Protein AF-A0A382ST38-F1 (afdb_monomer)

Sequence (308 aa):
RTGDVLHLNTKATDRFGKMIEDAPIQYSYTGKADYGEYGLPAVGQAGLHASGLVTADGRFVAETVGLYTITASSGGVSDHKIIKVVPRNVQQEIKLVGHGLVKDVFTSDLWVWAGIGKHEGKDFAATGTWGANGEAYFWDVSDPENMKIIDTVTVDARTVNDVKVSEDGKTAVITREGASNRKNGFLILDVSDPYNVEILYEFNDDMTGGVHNVFIADNHVYAVNNGRKYDIINVEDPRNPFRVGIYELDSPGHSIHDVWVVDGIAYSSNWKDGLHMVDVGGLKFDEKNRTDVKFNPLLMKAGQGSPA

Solvent-accessible surface area (backbone atoms only — not comparable to full-atom values): 17112 Å² total; per-residue (Å²): 71,34,72,43,78,44,79,52,88,82,80,50,57,50,101,85,68,48,74,43,92,83,61,66,60,45,54,48,73,50,48,48,50,54,67,69,99,74,64,70,60,69,91,85,60,91,80,78,69,41,44,64,51,64,39,78,84,31,41,34,33,31,69,43,31,22,43,32,42,38,35,43,34,40,97,92,46,70,51,73,47,78,43,80,33,43,74,64,78,86,75,75,90,82,76,86,64,58,68,70,87,73,90,87,58,49,67,46,32,73,33,75,49,63,38,51,81,98,38,57,93,35,33,32,34,36,31,15,15,41,83,48,73,10,35,32,42,24,28,43,44,64,46,48,69,65,33,39,80,54,34,74,52,73,48,78,19,24,18,12,42,23,40,41,64,34,95,85,39,37,44,30,39,40,25,16,27,71,15,90,84,45,60,19,11,35,35,33,29,40,35,64,43,59,71,64,66,40,84,53,34,77,51,40,85,95,16,55,76,7,21,57,28,62,31,69,51,94,52,26,39,40,34,24,35,60,37,42,30,33,41,34,26,41,38,80,49,52,73,68,57,48,77,78,49,64,50,67,71,88,58,88,87,56,34,35,60,46,56,46,72,55,93,38,32,35,40,31,41,22,70,91,78,34,79,46,78,41,66,75,26,80,67,80,87,48,84,86,52,45,65,63,37,71,73,32,81,60,55,66,50,26,78,75,73,74,89,114

Mean predicted aligned error: 11.7 Å

Secondary structure (DSSP, 8-state):
-TTPEEE-----B-TTS-B-TT---EEEEEEEE---TT---STT-TT-PPPEEE-TTSEEEESSSEEEEEEEEETTEEEEEEEEE------------------SSEEEEEEEEE--GGGTT-EEEEEEEESSS-EEEEEE-SSGGG-EEEEEEE-S-SB---EEE-TTSSEEEEE-BS-TTS--SEEEEE-SSTTS-EEEEEE-TT-TT-EEEEEEETTEEEEEETTTEEEEEE-SSTTS-EEEEEEE--STT-----EEEETTEEEEE-GGG-EEEEE-------GGGHHHHHH-TTTTTTTS----

pLDDT: mean 87.38, std 15.53, range [32.94, 98.75]

InterPro domains:
  IPR011048 Cytochrome cd1-nitrite reductase-like, haem d1 domain superfamily [SSF51004] (104-283)

Nearest PDB structures (foldseek):
  6ven-assembly1_M  TM=5.939E-01  e=6.011E-05  Saccharomyces cerevisiae
  3f3p-assembly2_E  TM=6.415E-01  e=2.654E-04  Saccharomyces cerevisiae
  8glv-assembly1_Cp  TM=5.598E-01  e=1.736E-04  Chlamydomonas reinhardtii
  4zn4-assembly2_B  TM=5.055E-01  e=3.281E-04  Thermochaetoides thermophila DSM 1495
  4rus-assembly3_E  TM=4.705E-01  e=9.993E-04  Cyprinus carpio

Structure (mmCIF, N/CA/C/O backbone):
data_AF-A0A382ST38-F1
#
_entry.id   AF-A0A382ST38-F1
#
loop_
_atom_site.group_PDB
_atom_site.id
_atom_site.type_symbol
_atom_site.label_atom_id
_atom_site.label_alt_id
_atom_site.label_comp_id
_atom_site.label_asym_id
_atom_site.label_entity_id
_atom_site.label_seq_id
_atom_site.pdbx_PDB_ins_code
_atom_site.Cartn_x
_atom_site.Cartn_y
_atom_site.Cartn_z
_atom_site.occupancy
_atom_site.B_iso_or_equiv
_atom_site.auth_seq_id
_atom_site.auth_comp_id
_atom_site.auth_asym_id
_atom_site.auth_atom_id
_atom_site.pdbx_PDB_model_num
ATOM 1 N N . ARG A 1 1 ? 1.161 -2.995 -30.658 1.00 89.44 1 ARG A N 1
ATOM 2 C CA . ARG A 1 1 ? 0.440 -1.842 -30.060 1.00 89.44 1 ARG A CA 1
ATOM 3 C C . ARG A 1 1 ? 1.342 -1.212 -29.010 1.00 89.44 1 ARG A C 1
ATOM 5 O O . ARG A 1 1 ? 2.367 -1.818 -28.707 1.00 89.44 1 ARG A O 1
ATOM 12 N N . THR A 1 2 ? 1.007 -0.037 -28.477 1.00 88.69 2 THR A N 1
ATOM 13 C CA . THR A 1 2 ? 1.724 0.501 -27.307 1.00 88.69 2 THR A CA 1
ATOM 14 C C . THR A 1 2 ? 1.757 -0.542 -26.183 1.00 88.69 2 THR A C 1
ATOM 16 O O . THR A 1 2 ? 0.789 -1.281 -25.985 1.00 88.69 2 THR A O 1
ATOM 19 N N . GLY A 1 3 ? 2.908 -0.680 -25.525 1.00 88.56 3 GLY A N 1
ATOM 20 C CA . GLY A 1 3 ? 3.161 -1.673 -24.478 1.00 88.56 3 GLY A CA 1
ATOM 21 C C . GLY A 1 3 ? 3.321 -3.132 -24.936 1.00 88.56 3 GLY A C 1
ATOM 22 O O . GLY A 1 3 ? 3.544 -3.991 -24.084 1.00 88.56 3 GLY A O 1
ATOM 23 N N . ASP A 1 4 ? 3.169 -3.468 -26.225 1.00 92.88 4 ASP A N 1
ATOM 24 C CA . ASP A 1 4 ? 3.462 -4.825 -26.719 1.00 92.88 4 ASP A CA 1
ATOM 25 C C . ASP A 1 4 ? 4.979 -4.984 -26.910 1.00 92.88 4 ASP A C 1
ATOM 27 O O . ASP A 1 4 ? 5.612 -4.135 -27.540 1.00 92.88 4 ASP A O 1
ATOM 31 N N . VAL A 1 5 ? 5.551 -6.085 -26.412 1.00 94.69 5 VAL A N 1
ATOM 32 C CA . VAL A 1 5 ? 6.982 -6.388 -26.573 1.00 94.69 5 VAL A CA 1
ATOM 33 C C . VAL A 1 5 ? 7.210 -7.170 -27.866 1.00 94.69 5 VAL A C 1
ATOM 35 O O . VAL A 1 5 ? 6.731 -8.293 -28.032 1.00 94.69 5 VAL A O 1
ATOM 38 N N . LEU A 1 6 ? 7.969 -6.582 -28.785 1.00 94.75 6 LEU A N 1
ATOM 39 C CA . LEU A 1 6 ? 8.405 -7.200 -30.033 1.00 94.75 6 LEU A CA 1
ATOM 40 C C . LEU A 1 6 ? 9.811 -7.779 -29.866 1.00 94.75 6 LEU A C 1
ATOM 42 O O . LEU A 1 6 ? 10.671 -7.144 -29.268 1.00 94.75 6 LEU A O 1
ATOM 46 N N . HIS A 1 7 ? 10.055 -8.962 -30.426 1.00 94.94 7 HIS A N 1
ATOM 47 C CA . HIS A 1 7 ? 11.365 -9.617 -30.397 1.00 94.94 7 HIS A CA 1
ATOM 48 C C . HIS 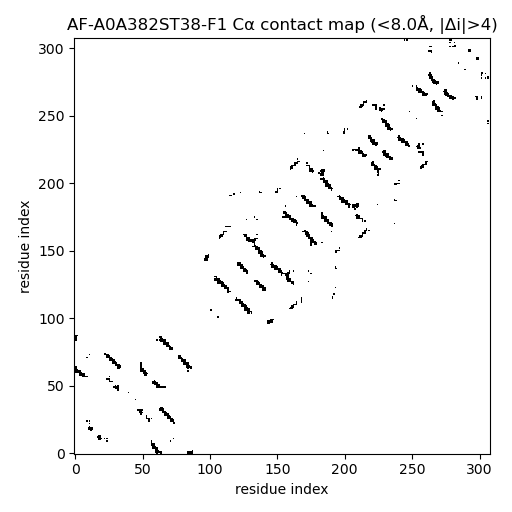A 1 7 ? 12.014 -9.520 -31.780 1.00 94.94 7 HIS A C 1
ATOM 50 O O . HIS A 1 7 ? 11.455 -9.995 -32.774 1.00 94.94 7 HIS A O 1
ATOM 56 N N . LEU A 1 8 ? 13.173 -8.870 -31.855 1.00 90.62 8 LEU A N 1
ATOM 57 C CA . LEU A 1 8 ? 13.928 -8.674 -33.086 1.00 90.62 8 LEU A CA 1
ATOM 58 C C . LEU A 1 8 ? 14.947 -9.802 -33.246 1.00 90.62 8 LEU A C 1
ATOM 60 O O . LEU A 1 8 ? 15.939 -9.876 -32.530 1.00 90.62 8 LEU A O 1
ATOM 64 N N . ASN A 1 9 ? 14.705 -10.673 -34.222 1.00 89.06 9 ASN A N 1
ATOM 65 C CA . ASN A 1 9 ? 15.607 -11.773 -34.555 1.00 89.06 9 ASN A CA 1
ATOM 66 C C . ASN A 1 9 ? 16.629 -11.316 -35.603 1.00 89.06 9 ASN A C 1
ATOM 68 O O . ASN A 1 9 ? 16.417 -11.510 -36.802 1.00 89.06 9 ASN A O 1
ATOM 72 N N . THR A 1 10 ? 17.724 -10.704 -35.159 1.00 90.31 10 THR A N 1
ATOM 73 C CA . THR A 1 10 ? 18.805 -10.257 -36.053 1.00 90.31 10 THR A CA 1
ATOM 74 C C . THR A 1 10 ? 19.829 -11.369 -36.258 1.00 90.31 10 THR A C 1
ATOM 76 O O . THR A 1 10 ? 20.206 -12.056 -35.313 1.00 90.31 10 THR A O 1
ATOM 79 N N . LYS A 1 11 ? 20.296 -11.544 -37.497 1.00 90.75 11 LYS A N 1
ATOM 80 C CA . LYS A 1 11 ? 21.361 -12.491 -37.853 1.00 90.75 11 LYS A CA 1
ATOM 81 C C . LYS A 1 11 ? 22.488 -11.732 -38.537 1.00 90.75 11 LYS A C 1
ATOM 83 O O . LYS A 1 11 ? 22.251 -11.099 -39.560 1.00 90.75 11 LYS A O 1
ATOM 88 N N . ALA A 1 12 ? 23.697 -11.819 -37.996 1.00 91.38 12 ALA A N 1
ATOM 89 C CA . ALA A 1 12 ? 24.887 -11.343 -38.686 1.00 91.38 12 ALA A CA 1
ATOM 90 C C . ALA A 1 12 ? 25.391 -12.429 -39.639 1.00 91.38 12 ALA A C 1
ATOM 92 O O . ALA A 1 12 ? 25.481 -13.601 -39.265 1.00 91.38 12 ALA A O 1
ATOM 93 N N . THR A 1 13 ? 25.721 -12.048 -40.870 1.00 92.19 13 THR A N 1
ATOM 94 C CA . THR A 1 13 ? 26.288 -12.958 -41.867 1.00 92.19 13 THR A CA 1
ATOM 95 C C . THR A 1 13 ? 27.516 -12.349 -42.521 1.00 92.19 13 THR A C 1
ATOM 97 O O . THR A 1 13 ? 27.602 -11.133 -42.680 1.00 92.19 13 THR A O 1
ATOM 100 N N . ASP A 1 14 ? 28.448 -13.194 -42.950 1.00 88.62 14 ASP A N 1
ATOM 101 C CA . ASP A 1 14 ? 29.527 -12.774 -43.834 1.00 88.62 14 ASP A CA 1
ATOM 102 C C . ASP A 1 14 ? 29.006 -12.458 -45.251 1.00 88.62 14 ASP A C 1
ATOM 104 O O . ASP A 1 14 ? 27.828 -12.631 -45.580 1.00 88.62 14 ASP A O 1
ATOM 108 N N . ARG A 1 15 ? 29.909 -12.014 -46.130 1.00 87.19 15 ARG A N 1
ATOM 109 C CA . ARG A 1 15 ? 29.593 -11.686 -47.532 1.00 87.19 15 ARG A CA 1
ATOM 110 C C . ARG A 1 15 ? 29.070 -12.865 -48.369 1.00 87.19 15 ARG A C 1
ATOM 112 O O . ARG A 1 15 ? 28.614 -12.644 -49.485 1.00 87.19 15 ARG A O 1
ATOM 119 N N . PHE A 1 16 ? 29.183 -14.097 -47.873 1.00 91.31 16 PHE A N 1
ATOM 120 C CA . PHE A 1 16 ? 28.710 -15.320 -48.523 1.00 91.31 16 PHE A CA 1
ATOM 121 C C . PHE A 1 16 ? 27.413 -15.851 -47.890 1.00 91.31 16 PHE A C 1
ATOM 123 O O . PHE A 1 16 ? 26.931 -16.911 -48.285 1.00 91.31 16 PHE A O 1
ATOM 130 N N . GLY A 1 17 ? 26.835 -15.124 -46.926 1.00 85.94 17 GLY A N 1
ATOM 131 C CA . GLY A 1 17 ? 25.604 -15.503 -46.235 1.00 85.94 17 GLY A CA 1
ATOM 132 C C . GLY A 1 17 ? 25.806 -16.514 -45.103 1.00 85.94 17 GLY A C 1
ATOM 133 O O . GLY A 1 17 ? 24.819 -17.018 -44.564 1.00 85.94 17 GLY A O 1
ATOM 134 N N . LYS A 1 18 ? 27.051 -16.823 -44.713 1.00 91.88 18 LYS A N 1
ATOM 135 C CA . LYS A 1 18 ? 27.325 -17.691 -43.562 1.00 91.88 18 LYS A CA 1
ATOM 136 C C . LYS A 1 18 ? 27.140 -16.901 -42.270 1.00 91.88 18 LYS A C 1
ATOM 138 O O . LYS A 1 18 ? 27.648 -15.792 -42.148 1.00 91.88 18 LYS A O 1
ATOM 143 N N . MET A 1 19 ? 26.429 -17.479 -41.305 1.00 91.75 19 MET A N 1
ATOM 144 C CA . MET A 1 19 ? 26.175 -16.849 -40.009 1.00 91.75 19 MET A CA 1
ATOM 145 C C . MET A 1 19 ? 27.472 -16.624 -39.221 1.00 91.75 19 MET A C 1
ATOM 147 O O . MET A 1 19 ? 28.342 -17.495 -39.189 1.00 91.75 19 MET A O 1
ATOM 151 N N . ILE A 1 20 ? 27.563 -15.462 -38.579 1.00 91.00 20 ILE A N 1
ATOM 152 C CA . ILE A 1 20 ? 28.602 -15.106 -37.613 1.00 91.00 20 ILE A CA 1
ATOM 153 C C . ILE A 1 20 ? 27.922 -15.089 -36.243 1.00 91.00 20 ILE A C 1
ATOM 155 O O . ILE A 1 20 ? 27.169 -14.166 -35.936 1.00 91.00 20 ILE A O 1
ATOM 159 N N . GLU A 1 21 ? 28.115 -16.150 -35.462 1.00 86.69 21 GLU A N 1
ATOM 160 C CA . GLU A 1 21 ? 27.375 -16.375 -34.209 1.00 86.69 21 GLU A CA 1
ATOM 161 C C . GLU A 1 21 ? 27.780 -15.411 -33.084 1.00 86.69 21 GLU A C 1
ATOM 163 O O . GLU A 1 21 ? 26.968 -15.094 -32.221 1.00 86.69 21 GLU A O 1
ATOM 168 N N . ASP A 1 22 ? 29.013 -14.913 -33.114 1.00 88.19 22 ASP A N 1
ATOM 169 C CA . ASP A 1 22 ? 29.631 -14.064 -32.093 1.00 88.19 22 ASP A CA 1
ATOM 170 C C . ASP A 1 22 ? 29.695 -12.579 -32.489 1.00 88.19 22 ASP A C 1
ATOM 172 O O . ASP A 1 22 ? 30.370 -11.777 -31.840 1.00 88.19 22 ASP A O 1
ATOM 176 N N . ALA A 1 23 ? 28.984 -12.183 -33.549 1.00 88.69 23 ALA A N 1
ATOM 177 C CA . ALA A 1 23 ? 28.951 -10.793 -33.977 1.00 88.69 23 ALA A CA 1
ATOM 178 C C . ALA A 1 23 ? 28.291 -9.906 -32.900 1.00 88.69 23 ALA A C 1
ATOM 180 O O . ALA A 1 23 ? 27.148 -10.163 -32.509 1.00 88.69 23 ALA A O 1
ATOM 181 N N . PRO A 1 24 ? 28.944 -8.820 -32.443 1.00 91.50 24 PRO A N 1
ATOM 182 C CA . PRO A 1 24 ? 28.348 -7.918 -31.466 1.00 91.50 24 PRO A CA 1
ATOM 183 C C . PRO A 1 24 ? 27.250 -7.095 -32.143 1.00 91.50 24 PRO A C 1
ATOM 185 O O . PRO A 1 24 ? 27.545 -6.233 -32.974 1.00 91.50 24 PRO A O 1
ATOM 188 N N . ILE A 1 25 ? 25.987 -7.362 -31.811 1.00 93.50 25 ILE A N 1
ATOM 189 C CA . ILE A 1 25 ? 24.837 -6.622 -32.341 1.00 93.50 25 ILE A CA 1
ATOM 190 C C . ILE A 1 25 ? 24.425 -5.560 -31.328 1.00 93.50 25 ILE A C 1
ATOM 192 O O . ILE A 1 25 ? 24.096 -5.864 -30.184 1.00 93.50 25 ILE A O 1
ATOM 196 N N . GLN A 1 26 ? 24.428 -4.306 -31.763 1.00 95.12 26 GLN A N 1
ATOM 197 C CA . GLN A 1 26 ? 23.901 -3.182 -31.000 1.00 95.12 26 GLN A CA 1
ATOM 198 C C . GLN A 1 26 ? 22.554 -2.772 -31.578 1.00 95.12 26 GLN A C 1
ATOM 200 O O . GLN A 1 26 ? 22.435 -2.556 -32.784 1.00 95.12 26 GLN A O 1
ATOM 205 N N . TYR A 1 27 ? 21.555 -2.644 -30.710 1.00 96.12 27 TYR A N 1
ATOM 206 C CA . TYR A 1 27 ? 20.242 -2.140 -31.077 1.00 96.12 27 TYR A CA 1
ATOM 207 C C . TYR A 1 27 ? 20.087 -0.685 -30.653 1.00 96.12 27 TYR A C 1
ATOM 209 O O . TYR A 1 27 ? 20.484 -0.288 -29.561 1.00 96.12 27 TYR A O 1
ATOM 217 N N . SER A 1 28 ? 19.468 0.104 -31.518 1.00 94.88 28 SER A N 1
ATOM 218 C CA . SER A 1 28 ? 19.060 1.478 -31.241 1.00 94.88 28 SER A CA 1
ATOM 219 C C . SER A 1 28 ? 17.729 1.754 -31.923 1.00 94.88 28 SER A C 1
ATOM 221 O O . SER A 1 28 ? 17.309 1.002 -32.805 1.00 94.88 28 SER A O 1
ATOM 223 N N . TYR A 1 29 ? 17.048 2.825 -31.529 1.00 94.38 29 TYR A N 1
ATOM 224 C CA . TYR A 1 29 ? 15.859 3.266 -32.240 1.00 94.38 29 TYR A CA 1
ATOM 225 C C . TYR A 1 29 ? 15.850 4.774 -32.441 1.00 94.38 29 TYR A C 1
ATOM 227 O O . TYR A 1 29 ? 16.428 5.540 -31.674 1.00 94.38 29 TYR A O 1
ATOM 235 N N . THR A 1 30 ? 15.133 5.185 -33.476 1.00 92.38 30 THR A N 1
ATOM 236 C CA . THR A 1 30 ? 14.643 6.551 -33.650 1.00 92.38 30 THR A CA 1
ATOM 237 C C . THR A 1 30 ? 13.147 6.472 -33.901 1.00 92.38 30 THR A C 1
ATOM 239 O O . THR A 1 30 ? 12.655 5.460 -34.402 1.00 92.38 30 THR A O 1
ATOM 242 N N . GLY A 1 31 ? 12.387 7.504 -33.553 1.00 87.62 31 GLY A N 1
ATOM 243 C CA . GLY A 1 31 ? 10.959 7.474 -33.830 1.00 87.62 31 GLY A CA 1
ATOM 244 C C . GLY A 1 31 ? 10.329 8.847 -33.951 1.00 87.62 31 GLY A C 1
ATOM 245 O O . GLY A 1 31 ? 10.845 9.849 -33.453 1.00 87.62 31 GLY A O 1
ATOM 246 N N . LYS A 1 32 ? 9.176 8.863 -34.617 1.00 86.31 32 LYS A N 1
ATOM 247 C CA . LYS A 1 32 ? 8.284 10.009 -34.746 1.00 86.31 32 LYS A CA 1
ATOM 248 C C . LYS A 1 32 ? 6.938 9.636 -34.143 1.00 86.31 32 LYS A C 1
ATOM 250 O O . LYS A 1 32 ? 6.257 8.750 -34.662 1.00 86.31 32 LYS A O 1
ATOM 255 N N . ALA A 1 33 ? 6.579 10.308 -33.057 1.00 81.44 33 ALA A N 1
ATOM 256 C CA . ALA A 1 33 ? 5.290 10.109 -32.424 1.00 81.44 33 ALA A CA 1
ATOM 257 C C . ALA A 1 33 ? 4.164 10.636 -33.326 1.00 81.44 33 ALA A C 1
ATOM 259 O O . ALA A 1 33 ? 4.339 11.624 -34.046 1.00 81.44 33 ALA A O 1
ATOM 260 N N . ASP A 1 34 ? 3.027 9.952 -33.295 1.00 75.38 34 ASP A N 1
ATOM 261 C CA . ASP A 1 34 ? 1.813 10.306 -34.022 1.00 75.38 34 ASP A CA 1
ATOM 262 C C . ASP A 1 34 ? 0.685 10.517 -33.007 1.00 75.38 34 ASP A C 1
ATOM 264 O O . ASP A 1 34 ? 0.173 9.561 -32.423 1.00 75.38 34 ASP A O 1
ATOM 268 N N . TYR A 1 35 ? 0.353 11.786 -32.762 1.00 65.00 35 TYR A N 1
ATOM 269 C CA . TYR A 1 35 ? -0.637 12.209 -31.769 1.00 65.00 35 TYR A CA 1
ATOM 270 C C . TYR A 1 35 ? -2.018 12.516 -32.381 1.00 65.00 35 TYR A C 1
ATOM 272 O O . TYR A 1 35 ? -2.912 12.959 -31.662 1.00 65.00 35 TYR A O 1
ATOM 280 N N . GLY A 1 36 ? -2.220 12.283 -33.685 1.00 59.06 36 GLY A N 1
ATOM 281 C CA . GLY A 1 36 ? -3.463 12.637 -34.383 1.00 59.06 36 GLY A CA 1
ATOM 282 C C . GLY A 1 36 ? -3.656 14.144 -34.638 1.00 59.06 36 GLY A C 1
ATOM 283 O O . GLY A 1 36 ? -2.800 14.967 -34.318 1.00 59.06 36 GLY A O 1
ATOM 284 N N . GLU A 1 37 ? -4.789 14.502 -35.260 1.00 48.50 37 GLU A N 1
ATOM 285 C CA . GLU A 1 37 ? -5.108 15.854 -35.778 1.00 48.50 37 GLU A CA 1
ATOM 286 C C . GLU A 1 37 ? -5.349 16.911 -34.679 1.00 48.50 37 GLU A C 1
ATOM 288 O O . GLU A 1 37 ? -5.125 18.099 -34.898 1.00 48.50 37 GLU A O 1
ATOM 293 N N . TYR A 1 38 ? -5.712 16.477 -33.468 1.00 49.84 38 TYR A N 1
ATOM 294 C CA . TYR A 1 38 ? -5.898 17.324 -32.288 1.00 49.84 38 TYR A CA 1
ATOM 295 C C . TYR A 1 38 ? -5.035 16.797 -31.145 1.00 49.84 38 TYR A C 1
ATOM 297 O O . TYR A 1 38 ? -5.539 16.209 -30.190 1.00 49.84 38 TYR A O 1
ATOM 305 N N . GLY A 1 39 ? -3.716 16.958 -31.261 1.00 49.25 39 GLY A N 1
ATOM 306 C CA . GLY A 1 39 ? -2.784 16.652 -30.180 1.00 49.25 39 GLY A CA 1
ATOM 307 C C . GLY A 1 39 ? -3.070 17.524 -28.958 1.00 49.25 39 GLY A C 1
ATOM 308 O O . GLY A 1 39 ? -2.484 18.591 -28.809 1.00 49.25 39 GLY A O 1
ATOM 309 N N . LEU A 1 40 ? -3.980 17.084 -28.089 1.00 42.84 40 LEU A N 1
ATOM 310 C CA . LEU A 1 40 ? -4.067 17.568 -26.721 1.00 42.84 40 LEU A CA 1
ATOM 311 C C . LEU A 1 40 ? -2.968 16.838 -25.945 1.00 42.84 40 LEU A C 1
ATOM 313 O O . LEU A 1 40 ? -3.110 15.636 -25.701 1.00 42.84 40 LEU A O 1
ATOM 317 N N . PRO A 1 41 ? -1.856 17.503 -25.578 1.00 40.41 41 PRO A N 1
ATOM 318 C CA . PRO A 1 41 ? -0.963 16.925 -24.597 1.00 40.41 41 PRO A CA 1
ATOM 319 C C . PRO A 1 41 ? -1.802 16.738 -23.335 1.00 40.41 41 PRO A C 1
ATOM 321 O O . PRO A 1 41 ? -2.392 17.698 -22.830 1.00 40.41 41 PRO A O 1
ATOM 324 N N . ALA A 1 42 ? -1.886 15.504 -22.838 1.00 42.50 42 ALA A N 1
ATOM 325 C CA . ALA A 1 42 ? -2.252 15.299 -21.447 1.00 42.50 42 ALA A CA 1
ATOM 326 C C . ALA A 1 42 ? -1.417 16.293 -20.621 1.00 42.50 42 ALA A C 1
ATOM 328 O O . ALA A 1 42 ? -0.209 16.430 -20.831 1.00 42.50 42 ALA A O 1
ATOM 329 N N . VAL A 1 43 ? -2.122 17.088 -19.822 1.00 36.34 43 VAL A N 1
ATOM 330 C CA . VAL A 1 43 ? -1.657 18.273 -19.098 1.00 36.34 43 VAL A CA 1
ATOM 331 C C . VAL A 1 43 ? -0.186 18.143 -18.665 1.00 36.34 43 VAL A C 1
ATOM 333 O O . VAL A 1 43 ? 0.131 17.351 -17.786 1.00 36.34 43 VAL A O 1
ATOM 336 N N . GLY A 1 44 ? 0.711 18.924 -19.289 1.00 39.69 44 GLY A N 1
ATOM 337 C CA . GLY A 1 44 ? 2.079 19.151 -18.793 1.00 39.69 44 GLY A CA 1
ATOM 338 C C . GLY A 1 44 ? 3.266 18.814 -19.708 1.00 39.69 44 GLY A C 1
ATOM 339 O O . GLY A 1 44 ? 4.389 19.145 -19.339 1.00 39.69 44 GLY A O 1
ATOM 340 N N . GLN A 1 45 ? 3.090 18.215 -20.890 1.00 43.88 45 GLN A N 1
ATOM 341 C CA . GLN A 1 45 ? 4.235 17.769 -21.709 1.00 43.88 45 GLN A CA 1
ATOM 342 C C . GLN A 1 45 ? 4.342 18.483 -23.066 1.00 43.88 45 GLN A C 1
ATOM 344 O O . GLN A 1 45 ? 3.898 17.993 -24.104 1.00 43.88 45 GLN A O 1
ATOM 349 N N . ALA A 1 46 ? 4.985 19.651 -23.073 1.00 33.03 46 ALA A N 1
ATOM 350 C CA . ALA A 1 46 ? 5.467 20.280 -24.298 1.00 33.03 46 ALA A CA 1
ATOM 351 C C . ALA A 1 46 ? 6.734 19.546 -24.793 1.00 33.03 46 ALA A C 1
ATOM 353 O O . ALA A 1 46 ? 7.782 19.648 -24.162 1.00 33.03 46 ALA A O 1
ATOM 354 N N . GLY A 1 47 ? 6.643 18.818 -25.918 1.00 45.31 47 GLY A N 1
ATOM 355 C CA . GLY A 1 47 ? 7.818 18.324 -26.665 1.00 45.31 47 GLY A CA 1
ATOM 356 C C . GLY A 1 47 ? 8.095 16.811 -26.676 1.00 45.31 47 GLY A C 1
ATOM 357 O O . GLY A 1 47 ? 9.254 16.413 -26.752 1.00 45.31 47 GLY A O 1
ATOM 358 N N . LEU A 1 48 ? 7.083 15.942 -26.611 1.00 50.12 48 LEU A N 1
ATOM 359 C CA . LEU A 1 48 ? 7.305 14.489 -26.552 1.00 50.12 48 LEU A CA 1
ATOM 360 C C . LEU A 1 48 ? 7.784 13.878 -27.882 1.00 50.12 48 LEU A C 1
ATOM 362 O O . LEU A 1 48 ? 7.028 13.757 -28.852 1.00 50.12 48 LEU A O 1
ATOM 366 N N . HIS A 1 49 ? 9.034 13.419 -27.884 1.00 61.72 49 HIS A N 1
ATOM 367 C CA . HIS A 1 49 ? 9.604 12.516 -28.885 1.00 61.72 49 HIS A CA 1
ATOM 368 C C . HIS A 1 49 ? 8.941 11.125 -28.813 1.00 61.72 49 HIS A C 1
ATOM 370 O O . HIS A 1 49 ? 8.285 10.787 -27.830 1.00 61.72 49 HIS A O 1
ATOM 376 N N . ALA A 1 50 ? 9.095 10.295 -29.849 1.00 78.06 50 ALA A N 1
ATOM 377 C CA . ALA A 1 50 ? 8.655 8.901 -29.773 1.00 78.06 50 ALA A CA 1
ATOM 378 C C . ALA A 1 50 ? 9.412 8.177 -28.649 1.00 78.06 50 ALA A C 1
ATOM 380 O O . ALA A 1 50 ? 10.637 8.083 -28.714 1.00 78.06 50 ALA A O 1
ATOM 381 N N . SER A 1 51 ? 8.692 7.683 -27.638 1.00 86.88 51 SER A N 1
ATOM 382 C CA . SER A 1 51 ? 9.277 7.013 -26.473 1.00 86.88 51 SER A CA 1
ATOM 383 C C . SER A 1 51 ? 9.161 5.501 -26.623 1.00 86.88 51 SER A C 1
ATOM 385 O O . SER A 1 51 ? 8.117 4.971 -27.020 1.00 86.88 51 SER A O 1
ATOM 387 N N . GLY A 1 52 ? 10.247 4.798 -26.343 1.00 90.12 52 GLY A N 1
ATOM 388 C CA . GLY A 1 52 ? 10.323 3.3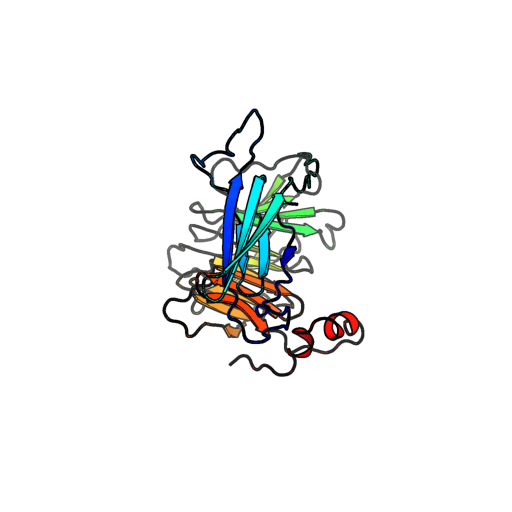48 -26.356 1.00 90.12 52 GLY A CA 1
ATOM 389 C C . GLY A 1 52 ? 11.616 2.854 -25.719 1.00 90.12 52 GLY A C 1
ATOM 390 O O . GLY A 1 52 ? 12.515 3.628 -25.390 1.00 90.12 52 GLY A O 1
ATOM 391 N N . LEU A 1 53 ? 11.721 1.543 -25.564 1.00 93.38 53 LEU A N 1
ATOM 392 C CA . LEU A 1 53 ? 12.918 0.872 -25.083 1.00 93.38 53 LEU A CA 1
ATOM 393 C C . LEU A 1 53 ? 13.267 -0.241 -26.062 1.00 93.38 53 LEU A C 1
ATOM 395 O O . LEU A 1 53 ? 12.412 -1.063 -26.389 1.00 93.38 53 LEU A O 1
ATOM 399 N N . VAL A 1 54 ? 14.523 -0.269 -26.510 1.00 95.31 54 VAL A N 1
ATOM 400 C CA . VAL A 1 54 ? 15.117 -1.443 -27.151 1.00 95.31 54 VAL A CA 1
ATOM 401 C C . VAL A 1 54 ? 16.244 -1.958 -26.270 1.00 95.31 54 VAL A C 1
ATOM 403 O O . VAL A 1 54 ? 17.126 -1.200 -25.870 1.00 95.31 54 VAL A O 1
ATOM 406 N N . THR A 1 55 ? 16.187 -3.230 -25.911 1.00 93.25 55 THR A N 1
ATOM 407 C CA . THR A 1 55 ? 17.188 -3.882 -25.068 1.00 93.25 55 THR A CA 1
ATOM 408 C C . THR A 1 55 ? 18.322 -4.465 -25.913 1.00 93.25 55 THR A C 1
ATOM 410 O O . THR A 1 55 ? 18.191 -4.657 -27.124 1.00 93.25 55 THR A O 1
ATOM 413 N N . ALA A 1 56 ? 19.447 -4.790 -25.270 1.00 90.25 56 ALA A N 1
ATOM 414 C CA . ALA A 1 56 ? 20.606 -5.385 -25.941 1.00 90.25 56 ALA A CA 1
ATOM 415 C C . ALA A 1 56 ? 20.305 -6.755 -26.586 1.00 90.25 56 ALA A C 1
ATOM 417 O O . ALA A 1 56 ? 20.926 -7.112 -27.581 1.00 90.25 56 ALA A O 1
ATOM 418 N N . ASP A 1 57 ? 19.324 -7.496 -26.062 1.00 90.06 57 ASP A N 1
ATOM 419 C CA . ASP A 1 57 ? 18.841 -8.771 -26.611 1.00 90.06 57 ASP A CA 1
ATOM 420 C C . ASP A 1 57 ? 17.752 -8.601 -27.692 1.00 90.06 57 ASP A C 1
ATOM 422 O O . ASP A 1 57 ? 17.151 -9.582 -28.125 1.00 90.06 57 ASP A O 1
ATOM 426 N N . GLY A 1 58 ? 17.492 -7.374 -28.158 1.00 91.12 58 GLY A N 1
ATOM 427 C CA . GLY A 1 58 ? 16.601 -7.110 -29.290 1.00 91.12 58 GLY A CA 1
ATOM 428 C C . GLY A 1 58 ? 15.110 -7.094 -28.948 1.00 91.12 58 GLY A C 1
ATOM 429 O O . GLY A 1 58 ? 14.279 -7.192 -29.853 1.00 91.12 58 GLY A O 1
ATOM 430 N N . ARG A 1 59 ? 14.727 -6.956 -27.673 1.00 95.88 59 ARG A N 1
ATOM 431 C CA . ARG A 1 59 ? 13.326 -6.707 -27.307 1.00 95.88 59 ARG A CA 1
ATOM 432 C C . ARG A 1 59 ? 13.026 -5.226 -27.449 1.00 95.88 59 ARG A C 1
ATOM 434 O O . ARG A 1 59 ? 13.725 -4.393 -26.886 1.00 95.88 59 ARG A O 1
ATOM 441 N N . PHE A 1 60 ? 11.976 -4.903 -28.190 1.00 96.50 60 PHE A N 1
ATOM 442 C CA . PHE A 1 60 ? 11.512 -3.540 -28.396 1.00 96.50 60 PHE A CA 1
ATOM 443 C C . PHE A 1 60 ? 10.092 -3.361 -27.861 1.00 96.50 60 PHE A C 1
ATOM 445 O O . PHE A 1 60 ? 9.199 -4.139 -28.194 1.00 96.50 60 PHE A O 1
ATOM 452 N N . VAL A 1 61 ? 9.868 -2.307 -27.082 1.00 95.56 61 VAL A N 1
ATOM 453 C CA . VAL A 1 61 ? 8.541 -1.870 -26.637 1.00 95.56 61 VAL A CA 1
ATOM 454 C C . VAL A 1 61 ? 8.402 -0.367 -26.844 1.00 95.56 61 VAL A C 1
ATOM 456 O O . VAL A 1 61 ? 9.315 0.399 -26.550 1.00 95.56 61 VAL A O 1
ATOM 459 N N . ALA A 1 62 ? 7.251 0.056 -27.358 1.00 93.50 62 ALA A N 1
ATOM 460 C CA . ALA A 1 62 ? 6.924 1.463 -27.544 1.00 93.50 62 ALA A CA 1
ATOM 461 C C . ALA A 1 62 ? 5.896 1.918 -26.510 1.00 93.50 62 ALA A C 1
ATOM 463 O O . ALA A 1 62 ? 4.878 1.250 -26.303 1.00 93.50 62 ALA A O 1
ATOM 464 N N . GLU A 1 63 ? 6.157 3.066 -25.898 1.00 88.69 63 GLU A N 1
ATOM 465 C CA . GLU A 1 63 ? 5.251 3.722 -24.958 1.00 88.69 63 GLU A CA 1
ATOM 466 C C . GLU A 1 63 ? 4.226 4.579 -25.709 1.00 88.69 63 GLU A C 1
ATOM 468 O O . GLU A 1 63 ? 3.030 4.513 -25.422 1.00 88.69 63 GLU A O 1
ATOM 473 N N . THR A 1 64 ? 4.675 5.323 -26.726 1.00 88.31 64 THR A N 1
ATOM 474 C CA . THR A 1 64 ? 3.822 6.219 -27.512 1.00 88.31 64 THR A CA 1
ATOM 475 C C . THR A 1 64 ? 3.439 5.640 -28.876 1.00 88.31 64 THR A C 1
ATOM 477 O O . THR A 1 64 ? 4.039 4.705 -29.410 1.00 88.31 64 THR A O 1
ATOM 480 N N . VAL A 1 65 ? 2.351 6.168 -29.433 1.00 88.12 65 VAL A N 1
ATOM 481 C CA . VAL A 1 65 ? 1.894 5.858 -30.792 1.00 88.12 65 VAL A CA 1
ATOM 482 C C . VAL A 1 65 ? 2.825 6.553 -31.777 1.00 88.12 65 VAL A C 1
ATOM 484 O O . VAL A 1 65 ? 3.237 7.688 -31.542 1.00 88.12 65 VAL A O 1
ATOM 487 N N . GLY A 1 66 ? 3.169 5.897 -32.883 1.00 89.81 66 GLY A N 1
ATOM 488 C CA . GLY A 1 66 ? 4.067 6.498 -33.862 1.00 89.81 66 GLY A CA 1
ATOM 489 C C . GLY A 1 66 ? 4.770 5.509 -34.775 1.00 89.81 66 GLY A C 1
ATOM 490 O O . GLY A 1 66 ? 4.492 4.309 -34.787 1.00 89.81 66 GLY A O 1
ATOM 491 N N . LEU A 1 67 ? 5.702 6.036 -35.562 1.00 92.62 67 LEU A N 1
ATOM 492 C CA . LEU A 1 67 ? 6.598 5.258 -36.410 1.00 92.62 67 LEU A CA 1
ATOM 493 C C . LEU A 1 67 ? 7.973 5.186 -35.755 1.00 92.62 67 LEU A C 1
ATOM 495 O O . LEU A 1 67 ? 8.563 6.218 -35.443 1.00 92.62 67 LEU A O 1
ATOM 499 N N . TYR A 1 68 ? 8.488 3.973 -35.594 1.00 94.44 68 TYR A N 1
ATOM 500 C CA . TYR A 1 68 ? 9.791 3.706 -34.998 1.00 94.44 68 TYR A CA 1
ATOM 501 C C . TYR A 1 68 ? 10.678 2.999 -36.010 1.00 94.44 68 TYR A C 1
ATOM 503 O O . TYR A 1 68 ? 10.282 1.976 -36.559 1.00 94.44 68 TYR A O 1
ATOM 511 N N . THR A 1 69 ? 11.878 3.513 -36.237 1.00 95.81 69 THR A N 1
ATOM 512 C CA . THR A 1 69 ? 12.931 2.825 -36.980 1.00 95.81 69 THR A CA 1
ATOM 513 C C . THR A 1 69 ? 13.870 2.197 -35.968 1.00 95.81 69 THR A C 1
ATOM 515 O O . THR A 1 69 ? 14.583 2.917 -35.266 1.00 95.81 69 THR A O 1
ATOM 518 N N . ILE A 1 70 ? 13.857 0.869 -35.880 1.00 95.81 70 ILE A N 1
ATOM 519 C CA . ILE A 1 70 ? 14.807 0.129 -35.051 1.00 95.81 70 ILE A CA 1
ATOM 520 C C . ILE A 1 70 ? 15.987 -0.269 -35.919 1.00 95.81 70 ILE A C 1
ATOM 522 O O . ILE A 1 70 ? 15.787 -0.887 -36.963 1.00 95.81 70 ILE A O 1
ATOM 526 N N . THR A 1 71 ? 17.190 0.067 -35.477 1.00 96.31 71 THR A N 1
ATOM 527 C CA . THR A 1 71 ? 18.439 -0.207 -36.183 1.00 96.31 71 THR A CA 1
ATOM 528 C C . THR A 1 71 ? 19.237 -1.236 -35.398 1.00 96.31 71 THR A C 1
ATOM 530 O O . THR A 1 71 ? 19.500 -1.041 -34.210 1.00 96.31 71 THR A O 1
ATOM 533 N N . ALA A 1 72 ? 19.642 -2.309 -36.070 1.00 95.94 72 ALA A N 1
ATOM 534 C CA . ALA A 1 72 ? 20.618 -3.263 -35.573 1.00 95.94 72 ALA A CA 1
ATOM 535 C C . ALA A 1 72 ? 21.941 -3.028 -36.307 1.00 95.94 72 ALA A C 1
ATOM 537 O O . ALA A 1 72 ? 21.979 -3.033 -37.537 1.00 95.94 72 ALA A O 1
ATOM 538 N N . SER A 1 73 ? 23.026 -2.811 -35.571 1.00 94.81 73 SER A N 1
ATOM 539 C CA . SER A 1 73 ? 24.344 -2.523 -36.143 1.00 94.81 73 SER A CA 1
ATOM 540 C C . SER A 1 73 ? 25.424 -3.432 -35.577 1.00 94.81 73 SER A C 1
ATOM 542 O O . SER A 1 73 ? 25.432 -3.718 -34.382 1.00 94.81 73 SER A O 1
ATOM 544 N N . SER A 1 74 ? 26.359 -3.846 -36.429 1.00 93.25 74 SER A N 1
ATOM 545 C CA . SER A 1 74 ? 27.535 -4.630 -36.051 1.00 93.25 74 SER A CA 1
ATOM 546 C C . SER A 1 74 ? 28.688 -4.319 -37.001 1.00 93.25 74 SER A C 1
ATOM 548 O O . SER A 1 74 ? 28.491 -4.285 -38.210 1.00 93.25 74 SER A O 1
ATOM 550 N N . GLY A 1 75 ? 29.892 -4.052 -36.486 1.00 86.06 75 GLY A N 1
ATOM 551 C CA . GLY A 1 75 ? 31.096 -3.912 -37.322 1.00 86.06 75 GLY A CA 1
ATOM 552 C C . GLY A 1 75 ? 31.008 -2.873 -38.454 1.00 86.06 75 GLY A C 1
ATOM 553 O O . GLY A 1 75 ? 31.609 -3.068 -39.505 1.00 86.06 75 GLY A O 1
ATOM 554 N N . GLY A 1 76 ? 30.237 -1.795 -38.272 1.00 86.75 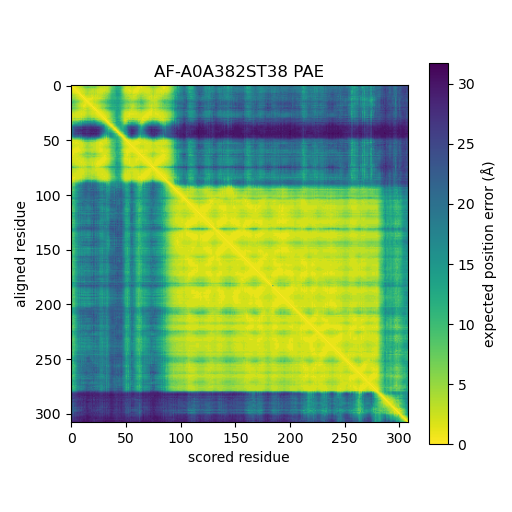76 GLY A N 1
ATOM 555 C CA . GLY A 1 76 ? 30.049 -0.743 -39.280 1.00 86.75 76 GLY A CA 1
ATOM 556 C C . GLY A 1 76 ? 28.985 -1.036 -40.346 1.00 86.75 76 GLY A C 1
ATOM 557 O O . GLY A 1 76 ? 28.697 -0.157 -41.155 1.00 86.75 76 GLY A O 1
ATOM 558 N N . VAL A 1 77 ? 28.363 -2.219 -40.333 1.00 92.00 77 VAL A N 1
ATOM 559 C CA . VAL A 1 77 ? 27.143 -2.496 -41.104 1.00 92.00 77 VAL A CA 1
ATOM 560 C C . VAL A 1 77 ? 25.914 -2.343 -40.216 1.00 92.00 77 VAL A C 1
ATOM 562 O O . VAL A 1 77 ? 25.977 -2.517 -38.997 1.00 92.00 77 VAL A O 1
ATOM 565 N N . SER A 1 78 ? 24.782 -2.001 -40.824 1.00 94.25 78 SER A N 1
ATOM 566 C CA . SER A 1 78 ? 23.509 -1.916 -40.116 1.00 94.25 78 SER A CA 1
ATOM 567 C C . SER A 1 78 ? 22.358 -2.349 -41.005 1.00 94.25 78 SER A C 1
ATOM 569 O O . SER A 1 78 ? 22.421 -2.200 -42.225 1.00 94.25 78 SER A O 1
ATOM 571 N N . ASP A 1 79 ? 21.318 -2.869 -40.371 1.00 94.88 79 ASP A N 1
ATOM 572 C CA . ASP A 1 79 ? 20.014 -3.098 -40.974 1.00 94.88 79 ASP A CA 1
ATOM 573 C C . ASP A 1 79 ? 18.945 -2.457 -40.086 1.00 94.88 79 ASP A C 1
ATOM 575 O O . ASP A 1 79 ? 19.171 -2.213 -38.895 1.00 94.88 79 ASP A O 1
ATOM 579 N N . HIS A 1 80 ? 17.789 -2.140 -40.657 1.00 95.12 80 HIS A N 1
ATOM 580 C CA . HIS A 1 80 ? 16.729 -1.469 -39.919 1.00 95.12 80 HIS A CA 1
ATOM 581 C C . HIS A 1 80 ? 15.343 -1.986 -40.273 1.00 95.12 80 HIS A C 1
ATOM 583 O O . HIS A 1 80 ? 15.064 -2.435 -41.383 1.00 95.12 80 HIS A O 1
ATOM 589 N N . LYS A 1 81 ? 14.428 -1.858 -39.312 1.00 94.75 81 LYS A N 1
ATOM 590 C CA . LYS A 1 81 ? 13.015 -2.167 -39.502 1.00 94.75 81 LYS A CA 1
ATOM 591 C C . LYS A 1 81 ? 12.151 -1.032 -38.991 1.00 94.75 81 LYS A C 1
ATOM 593 O O . LYS A 1 81 ? 12.328 -0.559 -37.871 1.00 94.75 81 LYS A O 1
ATOM 598 N N . ILE A 1 82 ? 11.189 -0.630 -39.814 1.00 95.00 82 ILE A N 1
ATOM 599 C CA . ILE A 1 82 ? 10.195 0.372 -39.442 1.00 95.00 82 ILE A CA 1
ATOM 600 C C . ILE A 1 82 ? 8.987 -0.337 -38.833 1.00 95.00 82 ILE A C 1
ATOM 602 O O . ILE A 1 82 ? 8.435 -1.275 -39.411 1.00 95.00 82 ILE A O 1
ATOM 606 N N . ILE A 1 83 ? 8.573 0.122 -37.660 1.00 94.31 83 ILE A N 1
ATOM 607 C CA . ILE A 1 83 ? 7.471 -0.414 -36.874 1.00 94.31 83 ILE A CA 1
ATOM 608 C C . ILE A 1 83 ? 6.450 0.703 -36.687 1.00 94.31 83 ILE A C 1
ATOM 610 O O . ILE A 1 83 ? 6.737 1.730 -36.072 1.00 94.31 83 ILE A O 1
ATOM 614 N N . LYS A 1 84 ? 5.236 0.492 -37.204 1.00 93.94 84 LYS A N 1
ATOM 615 C CA . LYS A 1 84 ? 4.089 1.349 -36.902 1.00 93.94 84 LYS A CA 1
ATOM 616 C C . LYS A 1 84 ? 3.432 0.876 -35.614 1.00 93.94 84 LYS A C 1
ATOM 618 O O . LYS A 1 84 ? 2.836 -0.199 -35.565 1.00 93.94 84 LYS A O 1
ATOM 623 N N . VAL A 1 85 ? 3.535 1.693 -34.578 1.00 91.94 85 VAL A N 1
ATOM 624 C CA . VAL A 1 85 ? 2.910 1.468 -33.281 1.00 91.94 85 VAL A CA 1
ATOM 625 C C . VAL A 1 85 ? 1.573 2.185 -33.275 1.00 91.94 85 VAL A C 1
ATOM 627 O O . VAL A 1 85 ? 1.500 3.387 -33.502 1.00 91.94 85 VAL A O 1
ATOM 630 N N . VAL A 1 86 ? 0.514 1.424 -33.020 1.00 90.12 86 VAL A N 1
ATOM 631 C CA . VAL A 1 86 ? -0.862 1.918 -32.884 1.00 90.12 86 VAL A CA 1
ATOM 632 C C . VAL A 1 86 ? -1.300 1.862 -31.416 1.00 90.12 86 VAL A C 1
ATOM 634 O O . VAL A 1 86 ? -0.735 1.050 -30.662 1.00 90.12 86 VAL A O 1
ATOM 637 N N . PRO A 1 87 ? -2.291 2.673 -30.998 1.00 83.81 87 PRO A N 1
ATOM 638 C CA . PRO A 1 87 ? -2.774 2.653 -29.624 1.00 83.81 87 PRO A CA 1
ATOM 639 C C . PRO A 1 87 ? -3.260 1.255 -29.227 1.00 83.81 87 PRO A C 1
ATOM 641 O O . PRO A 1 87 ? -3.822 0.521 -30.044 1.00 83.81 87 PRO A O 1
ATOM 644 N N . ARG A 1 88 ? -3.063 0.874 -27.960 1.00 83.75 88 ARG A N 1
ATOM 645 C CA . ARG A 1 88 ? -3.614 -0.382 -27.431 1.00 83.75 88 ARG A CA 1
ATOM 646 C C . ARG A 1 88 ? -5.142 -0.355 -27.311 1.00 83.75 88 ARG A C 1
ATOM 648 O O . ARG A 1 88 ? -5.739 -1.424 -27.323 1.00 83.75 88 ARG A O 1
ATOM 655 N N . ASN A 1 89 ? -5.753 0.834 -27.253 1.00 74.12 89 ASN A N 1
ATOM 656 C CA . ASN A 1 89 ? -7.203 1.034 -27.123 1.00 74.12 89 ASN A CA 1
ATOM 657 C C . ASN A 1 89 ? -7.827 0.181 -26.005 1.00 74.12 89 ASN A C 1
ATOM 659 O O . ASN A 1 89 ? -8.940 -0.316 -26.147 1.00 74.12 89 ASN A O 1
ATOM 663 N N . VAL A 1 90 ? -7.110 0.005 -24.889 1.00 71.94 90 VAL A N 1
ATOM 664 C CA . VAL A 1 90 ? -7.729 -0.509 -23.664 1.00 71.94 90 VAL A CA 1
ATOM 665 C C . VAL A 1 90 ? -8.507 0.654 -23.076 1.00 71.94 90 VAL A C 1
ATOM 667 O O . VAL A 1 90 ? -7.945 1.508 -22.398 1.00 71.94 90 VAL A O 1
ATOM 670 N N . GLN A 1 91 ? -9.776 0.745 -23.444 1.00 69.12 91 GLN A N 1
ATOM 671 C CA . GLN A 1 91 ? -10.711 1.703 -22.884 1.00 69.12 91 GLN A CA 1
ATOM 672 C C . GLN A 1 91 ? -11.742 0.896 -22.110 1.00 69.12 91 GLN A C 1
ATOM 674 O O . GLN A 1 91 ? -12.440 0.062 -22.682 1.00 69.12 91 GLN A O 1
ATOM 679 N N . GLN A 1 92 ? -11.790 1.117 -20.804 1.00 75.38 92 GLN A N 1
ATOM 680 C CA . GLN A 1 92 ? -12.888 0.673 -19.966 1.00 75.38 92 GLN A CA 1
ATOM 681 C C . GLN A 1 92 ? -13.700 1.915 -19.626 1.00 75.38 92 GLN A C 1
ATOM 683 O O . GLN A 1 92 ? -13.134 2.949 -19.270 1.00 75.38 92 GLN A O 1
ATOM 688 N N . GLU A 1 93 ? -15.016 1.831 -19.769 1.00 81.00 93 GLU A N 1
ATOM 689 C CA . GLU A 1 93 ? -15.886 2.905 -19.317 1.00 81.00 93 GLU A CA 1
ATOM 690 C C . GLU A 1 93 ? -15.862 2.919 -17.785 1.00 81.00 93 GLU A C 1
ATOM 692 O O . GLU A 1 93 ? -16.285 1.963 -17.132 1.00 81.00 93 GLU A O 1
ATOM 697 N N . ILE A 1 94 ? -15.300 3.980 -17.206 1.00 83.00 94 ILE A N 1
ATOM 698 C CA . ILE A 1 94 ? -15.339 4.206 -15.764 1.00 83.00 94 ILE A CA 1
ATOM 699 C C . ILE A 1 94 ? -16.601 5.008 -15.485 1.00 83.00 94 ILE A C 1
ATOM 701 O O . ILE A 1 94 ? -16.704 6.178 -15.855 1.00 83.00 94 ILE A O 1
ATOM 705 N N . LYS A 1 95 ? -17.564 4.372 -14.822 1.00 87.38 95 LYS A N 1
ATOM 706 C CA . LYS A 1 95 ? -18.744 5.054 -14.303 1.00 87.38 95 LYS A CA 1
ATOM 707 C C . LYS A 1 95 ? -18.465 5.493 -12.870 1.00 87.38 95 LYS A C 1
ATOM 709 O O . LYS A 1 95 ? -18.258 4.652 -12.000 1.00 87.38 95 LYS A O 1
ATOM 714 N N . LEU A 1 96 ? -18.507 6.799 -12.619 1.00 87.75 96 LEU A N 1
ATOM 715 C CA . LEU A 1 96 ? -18.566 7.316 -11.254 1.00 87.75 96 LEU A CA 1
ATOM 716 C C . LEU A 1 96 ? -19.907 6.901 -10.638 1.00 87.75 96 LEU A C 1
ATOM 718 O O . LEU A 1 96 ? -20.961 7.286 -11.143 1.00 87.75 96 LEU A O 1
ATOM 722 N N . VAL A 1 97 ? -19.855 6.098 -9.577 1.00 91.38 97 VAL A N 1
ATOM 723 C CA . VAL A 1 97 ? -21.047 5.622 -8.853 1.00 91.38 97 VAL A CA 1
ATOM 724 C C . VAL A 1 97 ? -21.351 6.441 -7.600 1.00 91.38 97 VAL A C 1
ATOM 726 O O . VAL A 1 97 ? -22.430 6.310 -7.055 1.00 91.38 97 VAL A O 1
ATOM 729 N N . GLY A 1 98 ? -20.442 7.314 -7.168 1.00 90.75 98 GLY A N 1
ATOM 730 C CA . GLY A 1 98 ? -20.666 8.252 -6.071 1.00 90.75 98 GLY A CA 1
ATOM 731 C C . GLY A 1 98 ? -19.356 8.750 -5.470 1.00 90.75 98 GLY A C 1
ATOM 732 O O . GLY A 1 98 ? -18.283 8.467 -6.007 1.00 90.75 98 GLY A O 1
ATOM 733 N N . HIS A 1 99 ? -19.437 9.543 -4.400 1.00 90.44 99 HIS A N 1
ATOM 734 C CA . HIS A 1 99 ? -18.263 10.131 -3.755 1.00 90.44 99 HIS A CA 1
ATOM 735 C C . HIS A 1 99 ? -18.498 10.425 -2.265 1.00 90.44 99 HIS A C 1
ATOM 737 O O . HIS A 1 99 ? -19.518 11.000 -1.891 1.00 90.44 99 HIS A O 1
ATOM 743 N N . GLY A 1 100 ? -17.518 10.090 -1.423 1.00 88.50 100 GLY A N 1
ATOM 744 C CA . GLY A 1 100 ? -17.398 10.595 -0.053 1.00 88.50 100 GLY A CA 1
ATOM 745 C C . GLY A 1 100 ? -16.573 11.885 -0.029 1.00 88.50 100 GLY A C 1
ATOM 746 O O . GLY A 1 100 ? -15.608 12.016 -0.780 1.00 88.50 100 GLY A O 1
ATOM 747 N N . LEU A 1 101 ? -16.956 12.869 0.791 1.00 89.88 101 LEU A N 1
ATOM 748 C CA . LEU A 1 101 ? -16.268 14.164 0.856 1.00 89.88 101 LEU A CA 1
ATOM 749 C C . LEU A 1 101 ? -15.479 14.327 2.157 1.00 89.88 101 LEU A C 1
ATOM 751 O O . LEU A 1 101 ? -16.068 14.364 3.233 1.00 89.88 101 LEU A O 1
ATOM 755 N N . VAL A 1 102 ? -14.176 14.571 2.020 1.00 91.88 102 VAL A N 1
ATOM 756 C CA . VAL A 1 102 ? -13.319 15.205 3.032 1.00 91.88 102 VAL A CA 1
ATOM 757 C C . VAL A 1 102 ? -12.940 16.578 2.482 1.00 91.88 102 VAL A C 1
ATOM 759 O O . VAL A 1 102 ? -12.380 16.666 1.392 1.00 91.88 102 VAL A O 1
ATOM 762 N N . LYS A 1 103 ? -13.325 17.662 3.164 1.00 89.88 103 LYS A N 1
ATOM 763 C CA . LYS A 1 103 ? -13.225 19.027 2.603 1.00 89.88 103 LYS A CA 1
ATOM 764 C C . LYS A 1 103 ? -12.036 19.830 3.112 1.00 89.88 103 LYS A C 1
ATOM 766 O O . LYS A 1 103 ? -11.613 20.764 2.436 1.00 89.88 103 LYS A O 1
ATOM 771 N N . ASP A 1 104 ? -11.523 19.467 4.280 1.00 91.88 104 ASP A N 1
ATOM 772 C CA . ASP A 1 104 ? -10.673 20.364 5.063 1.00 91.88 104 ASP A CA 1
ATOM 773 C C . ASP A 1 104 ? -9.213 19.894 5.138 1.00 91.88 104 ASP A C 1
ATOM 775 O O . ASP A 1 104 ? -8.339 20.657 5.549 1.00 91.88 104 ASP A O 1
ATOM 779 N N . VAL A 1 105 ? -8.932 18.657 4.715 1.00 94.19 105 VAL A N 1
ATOM 780 C CA . VAL A 1 105 ? -7.603 18.032 4.759 1.00 94.19 105 VAL A CA 1
ATOM 781 C C . VAL A 1 105 ? -7.370 17.155 3.529 1.00 94.19 105 VAL A C 1
ATOM 783 O O . VAL A 1 105 ? -8.317 16.665 2.915 1.00 94.19 105 VAL A O 1
ATOM 786 N N . PHE A 1 106 ? -6.103 16.936 3.174 1.00 95.00 106 PHE A N 1
ATOM 787 C CA . PHE A 1 106 ? -5.743 15.928 2.178 1.00 95.00 106 PHE A CA 1
ATOM 788 C C . PHE A 1 106 ? -5.840 14.532 2.795 1.00 95.00 106 PHE A C 1
ATOM 790 O O . PHE A 1 106 ? -5.320 14.301 3.888 1.00 95.00 106 PHE A O 1
ATOM 797 N N . THR A 1 107 ? -6.475 13.602 2.087 1.00 94.31 107 THR A N 1
ATOM 798 C CA . THR A 1 107 ? -6.454 12.178 2.435 1.00 94.31 107 THR A CA 1
ATOM 799 C C . THR A 1 107 ? -5.165 11.529 1.936 1.00 94.31 107 THR A C 1
ATOM 801 O O . THR A 1 107 ? -4.558 12.003 0.973 1.00 94.31 107 THR A O 1
ATOM 804 N N . SER A 1 108 ? -4.743 10.457 2.595 1.00 94.81 108 SER A N 1
ATOM 805 C CA . SER A 1 108 ? -3.596 9.635 2.200 1.00 94.81 108 SER A CA 1
ATOM 806 C C . SER A 1 108 ? -4.075 8.310 1.591 1.00 94.81 108 SER A C 1
ATOM 808 O O . SER A 1 108 ? -4.876 8.341 0.655 1.00 94.81 108 SER A O 1
ATOM 810 N N . ASP A 1 109 ? -3.578 7.171 2.072 1.00 95.56 109 ASP A N 1
ATOM 811 C CA . ASP A 1 109 ? -3.941 5.841 1.596 1.00 95.56 109 ASP A CA 1
ATOM 812 C C . ASP A 1 109 ? -5.430 5.507 1.791 1.00 95.56 109 ASP A C 1
ATOM 814 O O . ASP A 1 109 ? -6.142 6.153 2.567 1.00 95.56 109 ASP A O 1
ATOM 818 N N . LEU A 1 110 ? -5.885 4.481 1.068 1.00 95.75 110 LEU A N 1
ATOM 819 C CA . LEU A 1 110 ? -7.239 3.943 1.087 1.00 95.75 110 LEU A CA 1
ATOM 820 C C . LEU A 1 110 ? -7.185 2.417 1.184 1.00 95.75 110 LEU A C 1
ATOM 822 O O . LEU A 1 110 ? -6.571 1.756 0.349 1.00 95.75 110 LEU A O 1
ATOM 826 N N . TRP A 1 111 ? -7.962 1.856 2.107 1.00 97.94 111 TRP A N 1
ATOM 827 C CA . TRP A 1 111 ? -8.221 0.420 2.162 1.00 97.94 111 TRP A CA 1
ATOM 828 C C . TRP A 1 111 ? -9.715 0.136 2.210 1.00 97.94 111 TRP A C 1
ATOM 830 O O . TRP A 1 111 ? -10.442 0.834 2.910 1.00 97.94 111 TRP A O 1
ATOM 840 N N . VAL A 1 112 ? -10.171 -0.886 1.484 1.00 97.62 112 VAL A N 1
ATOM 841 C CA . VAL A 1 112 ? -11.578 -1.316 1.428 1.00 97.62 112 VAL A CA 1
ATOM 842 C C . VAL A 1 112 ? -11.655 -2.776 1.862 1.00 97.62 112 VAL A C 1
ATOM 844 O O . VAL A 1 112 ? -10.833 -3.583 1.428 1.00 97.62 112 VAL A O 1
ATOM 847 N N . TRP A 1 113 ? -12.625 -3.126 2.704 1.00 98.12 113 TRP A N 1
ATOM 848 C CA . TRP A 1 113 ? -12.845 -4.502 3.157 1.00 98.12 113 TRP A CA 1
ATOM 849 C C . TRP A 1 113 ? -14.330 -4.791 3.388 1.00 98.12 113 TRP A C 1
ATOM 851 O O . TRP A 1 113 ? -15.134 -3.886 3.618 1.00 98.12 113 TRP A O 1
ATOM 861 N N . ALA A 1 114 ? -14.683 -6.073 3.340 1.00 97.94 114 ALA A N 1
ATOM 862 C CA . ALA A 1 114 ? -16.036 -6.537 3.613 1.00 97.94 114 ALA A CA 1
ATOM 863 C C . ALA A 1 114 ? -16.299 -6.632 5.124 1.00 97.94 114 ALA A C 1
ATOM 865 O O . ALA A 1 114 ? -15.435 -7.026 5.910 1.00 97.94 114 ALA A O 1
ATOM 866 N N . GLY A 1 115 ? -17.524 -6.312 5.526 1.00 97.56 115 GLY A N 1
ATOM 867 C CA . GLY A 1 115 ? -18.002 -6.456 6.891 1.00 97.56 115 GLY A CA 1
ATOM 868 C C . GLY A 1 115 ? -18.112 -7.911 7.337 1.00 97.56 115 GLY A C 1
ATOM 869 O O . GLY A 1 115 ? -18.501 -8.792 6.571 1.00 97.56 115 GLY A O 1
ATOM 870 N N . ILE A 1 116 ? -17.822 -8.150 8.615 1.00 98.06 116 ILE A N 1
ATOM 871 C CA . ILE A 1 116 ? -17.883 -9.474 9.243 1.00 98.06 116 ILE A CA 1
ATOM 872 C C . ILE A 1 116 ? -18.927 -9.516 10.366 1.00 98.06 116 ILE A C 1
ATOM 874 O O . ILE A 1 116 ? -19.346 -8.487 10.904 1.00 98.06 116 ILE A O 1
ATOM 878 N N . GLY A 1 117 ? -19.336 -10.723 10.766 1.00 96.69 117 GLY A N 1
ATOM 879 C CA . GLY A 1 117 ? -20.219 -10.934 11.916 1.00 96.69 117 GLY A CA 1
ATOM 880 C C . GLY A 1 117 ? -21.544 -10.178 11.781 1.00 96.69 117 GLY A C 1
ATOM 881 O O . GLY A 1 117 ? -22.310 -10.413 10.854 1.00 96.69 117 GLY A O 1
ATOM 882 N N . LYS A 1 118 ? -21.823 -9.243 12.700 1.00 97.25 118 LYS A N 1
ATOM 883 C CA . LYS A 1 118 ? -23.061 -8.437 12.669 1.00 97.25 118 LYS A CA 1
ATOM 884 C C . LYS A 1 118 ? -23.157 -7.481 11.468 1.00 97.25 118 LYS A C 1
ATOM 886 O O . LYS A 1 118 ? -24.228 -6.924 11.239 1.00 97.25 118 LYS A O 1
ATOM 891 N N . HIS A 1 119 ? -22.056 -7.281 10.742 1.00 97.94 119 HIS A N 1
ATOM 892 C CA . HIS A 1 119 ? -21.956 -6.396 9.580 1.00 97.94 119 HIS A CA 1
ATOM 893 C C . HIS A 1 119 ? -21.801 -7.153 8.257 1.00 97.94 119 HIS A C 1
ATOM 895 O O . HIS A 1 119 ? -21.454 -6.543 7.250 1.00 97.94 119 HIS A O 1
ATOM 901 N N . GLU A 1 120 ? -22.039 -8.466 8.240 1.00 97.44 120 GLU A N 1
ATOM 902 C CA . GLU A 1 120 ? -21.996 -9.260 7.010 1.00 97.44 120 GLU A CA 1
ATOM 903 C C . GLU A 1 120 ? -22.920 -8.666 5.926 1.00 97.44 120 GLU A C 1
ATOM 905 O O . GLU A 1 120 ? -24.069 -8.303 6.192 1.00 97.44 120 GLU A O 1
ATOM 910 N N . GLY A 1 121 ? -22.398 -8.539 4.702 1.00 97.19 121 GLY A N 1
ATOM 911 C CA . GLY A 1 121 ? -23.095 -7.919 3.568 1.00 97.19 121 GLY A CA 1
ATOM 912 C C . GLY A 1 121 ? -22.942 -6.397 3.455 1.00 97.19 121 GLY A C 1
ATOM 913 O O . GLY A 1 121 ? -23.560 -5.803 2.574 1.00 97.19 121 GLY A O 1
ATOM 914 N N . LYS A 1 122 ? -22.141 -5.771 4.324 1.00 98.19 122 LYS A N 1
ATOM 915 C CA . LYS A 1 122 ? -21.695 -4.378 4.188 1.00 98.19 122 LYS A CA 1
ATOM 916 C C . LYS A 1 122 ? -20.265 -4.298 3.676 1.00 98.19 122 LYS A C 1
ATOM 918 O O . LYS A 1 122 ? -19.492 -5.227 3.894 1.00 98.19 122 LYS A O 1
ATOM 923 N N . ASP A 1 123 ? -19.915 -3.153 3.105 1.00 98.06 123 ASP A N 1
ATOM 924 C CA . ASP A 1 123 ? -18.550 -2.819 2.711 1.00 98.06 123 ASP A CA 1
ATOM 925 C C . ASP A 1 123 ? -18.086 -1.565 3.451 1.00 98.06 123 ASP A C 1
ATOM 927 O O . ASP A 1 123 ? -18.829 -0.587 3.604 1.00 98.06 123 ASP A O 1
ATOM 931 N N . PHE A 1 124 ? -16.838 -1.596 3.902 1.00 98.62 124 PHE A N 1
ATOM 932 C CA . PHE A 1 124 ? -16.215 -0.522 4.657 1.00 98.62 124 PHE A CA 1
ATOM 933 C C . PHE A 1 124 ? -14.942 -0.048 3.975 1.00 98.62 124 PHE A C 1
ATOM 935 O O . PHE A 1 124 ? -14.316 -0.775 3.203 1.00 98.62 124 PHE A O 1
ATOM 942 N N . ALA A 1 125 ? -14.557 1.187 4.273 1.00 98.25 125 ALA A N 1
ATOM 943 C CA . ALA A 1 125 ? -13.281 1.729 3.848 1.00 98.25 125 ALA A CA 1
ATOM 944 C C . ALA A 1 125 ? -12.605 2.511 4.972 1.00 98.25 125 ALA A C 1
ATOM 946 O O . ALA A 1 125 ? -13.253 2.949 5.919 1.00 98.25 125 ALA A O 1
ATOM 947 N N . ALA A 1 126 ? -11.299 2.702 4.859 1.00 98.44 126 ALA A N 1
ATOM 948 C CA . ALA A 1 126 ? -10.518 3.511 5.772 1.00 98.44 126 ALA A CA 1
ATOM 949 C C . ALA A 1 126 ? -9.548 4.372 4.977 1.00 98.44 126 ALA A C 1
ATOM 951 O O . ALA A 1 126 ? -8.968 3.913 3.993 1.00 98.44 126 ALA A O 1
ATOM 952 N N . THR A 1 127 ? -9.386 5.619 5.405 1.00 97.81 127 THR A N 1
ATOM 953 C CA . THR A 1 127 ? -8.476 6.579 4.778 1.00 97.81 127 THR A CA 1
ATOM 954 C C . THR A 1 127 ? -7.687 7.325 5.833 1.00 97.81 127 THR A C 1
ATOM 956 O O . THR A 1 127 ? -8.286 7.814 6.791 1.00 97.81 127 THR A O 1
ATOM 959 N N . GLY A 1 128 ? -6.382 7.484 5.644 1.00 97.56 128 GLY A N 1
ATOM 960 C CA . GLY A 1 128 ? -5.581 8.369 6.489 1.00 97.56 128 GLY A CA 1
ATOM 961 C C . GLY A 1 128 ? -5.645 9.833 6.038 1.00 97.56 128 GLY A C 1
ATOM 962 O O . GLY A 1 128 ? -6.317 10.188 5.063 1.00 97.56 128 GLY A O 1
ATOM 963 N N . THR A 1 129 ? -4.901 10.693 6.731 1.00 97.12 129 THR A N 1
ATOM 964 C CA . THR A 1 129 ? -4.754 12.120 6.408 1.00 97.12 129 THR A CA 1
ATOM 965 C C . THR A 1 129 ? -3.288 12.498 6.236 1.00 97.12 129 THR A C 1
ATOM 967 O O . THR A 1 129 ? -2.413 12.023 6.964 1.00 97.12 129 THR A O 1
ATOM 970 N N . TRP A 1 130 ? -3.000 13.383 5.280 1.00 95.69 130 TRP A N 1
ATOM 971 C CA . TRP A 1 130 ? -1.642 13.797 4.937 1.00 95.69 130 TRP A CA 1
ATOM 972 C C . TRP A 1 130 ? -1.372 15.257 5.293 1.00 95.69 130 TRP A C 1
ATOM 974 O O . TRP A 1 130 ? -2.055 16.167 4.822 1.00 95.69 130 TRP A O 1
ATOM 984 N N . GLY A 1 131 ? -0.327 15.495 6.093 1.00 92.38 131 GLY A N 1
ATOM 985 C CA . GLY A 1 131 ? 0.135 16.846 6.412 1.00 92.38 131 GLY A CA 1
ATOM 986 C C . GLY A 1 131 ? -0.855 17.666 7.246 1.00 92.38 131 GLY A C 1
ATOM 987 O O . GLY A 1 131 ? -0.824 18.892 7.170 1.00 92.38 131 GLY A O 1
ATOM 988 N N . ALA A 1 132 ? -1.718 17.001 8.010 1.00 90.19 132 ALA A N 1
ATOM 989 C CA . ALA A 1 132 ? -2.890 17.572 8.651 1.00 90.19 132 ALA A CA 1
ATOM 990 C C . ALA A 1 132 ? -2.951 17.232 10.154 1.00 90.19 132 ALA A C 1
ATOM 992 O O . ALA A 1 132 ? -2.060 17.612 10.914 1.00 90.19 132 ALA A O 1
ATOM 993 N N . ASN A 1 133 ? -4.032 16.581 10.582 1.00 92.19 133 ASN A N 1
ATOM 994 C CA . ASN A 1 133 ? -4.498 16.463 11.963 1.00 92.19 133 ASN A CA 1
ATOM 995 C C . ASN A 1 133 ? -4.332 15.061 12.572 1.00 92.19 133 ASN A C 1
ATOM 997 O O . ASN A 1 133 ? -4.837 14.825 13.666 1.00 92.19 133 ASN A O 1
ATOM 1001 N N . GLY A 1 134 ? -3.634 14.146 11.889 1.00 95.56 134 GLY A N 1
ATOM 1002 C CA . GLY A 1 134 ? -3.385 12.802 12.415 1.00 95.56 134 GLY A CA 1
ATOM 1003 C C . GLY A 1 134 ? -4.656 11.964 12.526 1.00 95.56 134 GLY A C 1
ATOM 1004 O O . GLY A 1 134 ? -4.782 11.162 13.445 1.00 95.56 134 GLY A O 1
ATOM 1005 N N . GLU A 1 135 ? -5.615 12.174 11.628 1.00 97.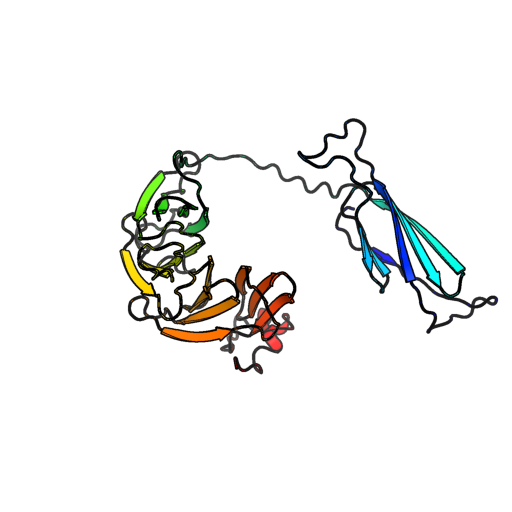56 135 GLU A N 1
ATOM 1006 C CA . GLU A 1 135 ? -6.863 11.414 11.593 1.00 97.56 135 GLU A CA 1
ATOM 1007 C C . GLU A 1 135 ? -6.796 10.264 10.587 1.00 97.56 135 GLU A C 1
ATOM 1009 O O . GLU A 1 135 ? -6.200 10.388 9.512 1.00 97.56 135 GLU A O 1
ATOM 1014 N N . ALA A 1 136 ? -7.452 9.163 10.940 1.00 98.12 136 ALA A N 1
ATOM 1015 C CA . ALA A 1 136 ? -7.897 8.120 10.034 1.00 98.12 136 ALA A CA 1
ATOM 1016 C C . ALA A 1 136 ? -9.429 8.063 10.080 1.00 98.12 136 ALA A C 1
ATOM 1018 O O . ALA A 1 136 ? -10.016 7.898 11.150 1.00 98.12 136 ALA A O 1
ATOM 1019 N N . TYR A 1 137 ? -10.070 8.211 8.925 1.00 98.31 137 TYR A N 1
ATOM 1020 C CA . TYR A 1 137 ? -11.521 8.119 8.777 1.00 98.31 137 TYR A CA 1
ATOM 1021 C C . TYR A 1 137 ? -11.920 6.703 8.398 1.00 98.31 137 TYR A C 1
ATOM 1023 O O . TYR A 1 137 ? -11.333 6.127 7.482 1.00 98.31 137 TYR A O 1
ATOM 1031 N N . PHE A 1 138 ? -12.954 6.188 9.051 1.00 98.62 138 PHE A N 1
ATOM 1032 C CA . PHE A 1 138 ? -13.601 4.925 8.728 1.00 98.62 138 PHE A CA 1
ATOM 1033 C C . PHE A 1 138 ? -14.949 5.212 8.086 1.00 98.62 138 PHE A C 1
ATOM 1035 O O . PHE A 1 138 ? -15.691 6.089 8.531 1.00 98.62 138 PHE A O 1
ATOM 1042 N N . TRP A 1 139 ? -15.262 4.479 7.026 1.00 98.56 139 TRP A N 1
ATOM 1043 C CA . TRP A 1 139 ? -16.377 4.755 6.137 1.00 98.56 139 TRP A CA 1
ATOM 1044 C C . TRP A 1 139 ? -17.280 3.536 6.002 1.00 98.56 139 TRP A C 1
ATOM 1046 O O . TRP A 1 139 ? -16.790 2.428 5.812 1.00 98.56 139 TRP A O 1
ATOM 1056 N N . ASP A 1 140 ? -18.592 3.756 6.003 1.00 98.38 140 ASP A N 1
ATOM 1057 C CA . ASP A 1 140 ? -19.553 2.828 5.404 1.00 98.38 140 ASP A CA 1
ATOM 1058 C C . ASP A 1 140 ? -19.689 3.191 3.924 1.00 98.38 140 ASP A C 1
ATOM 1060 O O . ASP A 1 140 ? -20.095 4.310 3.584 1.00 98.38 140 ASP A O 1
ATOM 1064 N N . VAL A 1 141 ? -19.304 2.255 3.058 1.00 97.88 141 VAL A N 1
ATOM 1065 C CA . VAL A 1 141 ? -19.318 2.401 1.595 1.00 97.88 141 VAL A CA 1
ATOM 1066 C C . VAL A 1 141 ? -20.245 1.385 0.926 1.00 97.88 141 VAL A C 1
ATOM 1068 O O . VAL A 1 141 ? -20.211 1.231 -0.292 1.00 97.88 141 VAL A O 1
ATOM 1071 N N . SER A 1 142 ? -21.115 0.735 1.708 1.00 97.56 142 SER A N 1
ATOM 1072 C CA . SER A 1 142 ? -22.075 -0.270 1.223 1.00 97.56 142 SER A CA 1
ATOM 1073 C C . SER A 1 142 ? -23.034 0.293 0.169 1.00 97.56 142 SER A C 1
ATOM 1075 O O . SER A 1 142 ? -23.498 -0.425 -0.714 1.00 97.56 142 SER A O 1
ATOM 1077 N N . ASP A 1 143 ? -23.341 1.588 0.271 1.00 96.62 143 ASP A N 1
ATOM 1078 C CA . ASP A 1 143 ? -24.027 2.357 -0.762 1.00 96.62 143 ASP A CA 1
ATOM 1079 C C . ASP A 1 143 ? -23.049 3.391 -1.345 1.00 96.62 143 ASP A C 1
ATOM 1081 O O . ASP A 1 143 ? -22.816 4.434 -0.720 1.00 96.62 143 ASP A O 1
ATOM 1085 N N . PRO A 1 144 ? -22.475 3.137 -2.535 1.00 93.50 144 PRO A N 1
ATOM 1086 C CA . PRO A 1 144 ? -21.517 4.045 -3.153 1.00 93.50 144 PRO A CA 1
ATOM 1087 C C . PRO A 1 144 ? -22.078 5.444 -3.437 1.00 93.50 144 PRO A C 1
ATOM 1089 O O . PRO A 1 144 ? -21.307 6.400 -3.465 1.00 93.50 144 PRO A O 1
ATOM 1092 N N . GLU A 1 145 ? -23.395 5.600 -3.615 1.00 93.69 145 GLU A N 1
ATOM 1093 C CA . GLU A 1 145 ? -24.022 6.915 -3.813 1.00 93.69 145 GLU A CA 1
ATOM 1094 C C . GLU A 1 145 ? -24.123 7.706 -2.497 1.00 93.69 145 GLU A C 1
ATOM 1096 O O . GLU A 1 145 ? -24.221 8.933 -2.521 1.00 93.69 145 GLU A O 1
ATOM 1101 N N . ASN A 1 146 ? -24.057 7.022 -1.348 1.00 94.94 146 ASN A N 1
ATOM 1102 C CA . ASN A 1 146 ? -24.286 7.586 -0.017 1.00 94.94 146 ASN A CA 1
ATOM 1103 C C . ASN A 1 146 ? -23.221 7.147 1.005 1.00 94.94 146 ASN A C 1
ATOM 1105 O O . ASN A 1 146 ? -23.560 6.777 2.134 1.00 94.94 146 ASN A O 1
ATOM 1109 N N . MET A 1 147 ? -21.941 7.224 0.627 1.00 96.50 147 MET A N 1
ATOM 1110 C CA . MET A 1 147 ? -20.812 6.916 1.516 1.00 96.50 147 MET A CA 1
ATOM 1111 C C . MET A 1 147 ? -20.777 7.850 2.732 1.00 96.50 147 MET A C 1
ATOM 1113 O O . MET A 1 147 ? -20.994 9.061 2.608 1.00 96.50 147 MET A O 1
ATOM 1117 N N . LYS A 1 148 ? -20.468 7.310 3.914 1.00 96.56 148 LYS A N 1
ATOM 1118 C CA . LYS A 1 148 ? -20.468 8.074 5.175 1.00 96.56 148 LYS A CA 1
ATOM 1119 C C . LYS A 1 148 ? -19.247 7.761 6.010 1.00 96.56 148 LYS A C 1
ATOM 1121 O O . LYS A 1 148 ? -18.952 6.591 6.207 1.00 96.56 148 LYS A O 1
ATOM 1126 N N . ILE A 1 149 ? -18.625 8.794 6.574 1.00 97.88 149 ILE A N 1
ATOM 1127 C CA . ILE A 1 149 ? -17.712 8.617 7.706 1.00 97.88 149 ILE A CA 1
ATOM 1128 C C . ILE A 1 149 ? -18.552 8.130 8.888 1.00 97.88 149 ILE A C 1
ATOM 1130 O O . ILE A 1 149 ? -19.540 8.772 9.255 1.00 97.88 149 ILE A O 1
ATOM 1134 N N . ILE A 1 150 ? -18.187 6.975 9.428 1.00 98.44 150 ILE A N 1
ATOM 1135 C CA . ILE A 1 150 ? -18.872 6.307 10.537 1.00 98.44 150 ILE A CA 1
ATOM 1136 C C . ILE A 1 150 ? -18.067 6.347 11.829 1.00 98.44 150 ILE A C 1
ATOM 1138 O O . ILE A 1 150 ? -18.671 6.288 12.896 1.00 98.44 150 ILE A O 1
ATOM 1142 N N . ASP A 1 151 ? -16.747 6.493 11.728 1.00 98.50 151 ASP A N 1
ATOM 1143 C CA . ASP A 1 151 ? -15.856 6.669 12.866 1.00 98.50 151 ASP A CA 1
ATOM 1144 C C . ASP A 1 151 ? -14.581 7.420 12.447 1.00 98.50 151 ASP A C 1
ATOM 1146 O O . ASP A 1 151 ? -14.230 7.467 11.262 1.00 98.50 151 ASP A O 1
ATOM 1150 N N . THR A 1 152 ? -13.887 8.005 13.420 1.00 98.06 152 THR A N 1
ATOM 1151 C CA . THR A 1 152 ? -12.619 8.715 13.223 1.00 98.06 152 THR A CA 1
ATOM 1152 C C . THR A 1 152 ? -11.661 8.373 14.354 1.00 98.06 152 THR A C 1
ATOM 1154 O O . THR A 1 152 ? -11.929 8.665 15.518 1.00 98.06 152 THR A O 1
ATOM 1157 N N . VAL A 1 153 ? -10.490 7.848 14.002 1.00 98.25 153 VAL A N 1
ATOM 1158 C CA . VAL A 1 153 ? -9.386 7.653 14.944 1.00 98.25 153 VAL A CA 1
ATOM 1159 C C . VAL A 1 153 ? -8.410 8.815 14.805 1.00 98.25 153 VAL A C 1
ATOM 1161 O O . VAL A 1 153 ? -7.824 9.011 13.743 1.00 98.25 153 VAL A O 1
ATOM 1164 N N . THR A 1 154 ? -8.211 9.573 15.881 1.00 97.44 154 THR A N 1
ATOM 1165 C CA . THR A 1 154 ? -7.230 10.667 15.941 1.00 97.44 154 THR A CA 1
ATOM 1166 C C . THR A 1 154 ? -6.018 10.246 16.762 1.00 97.44 154 THR A C 1
ATOM 1168 O O . THR A 1 154 ? -6.156 9.767 17.889 1.00 97.44 154 THR A O 1
ATOM 1171 N N . VAL A 1 155 ? -4.818 10.468 16.229 1.00 96.00 155 VAL A N 1
ATOM 1172 C CA . VAL A 1 155 ? -3.546 10.152 16.890 1.00 96.00 155 VAL A CA 1
ATOM 1173 C C . VAL A 1 155 ? -2.624 11.371 16.937 1.00 96.00 155 VAL A C 1
ATOM 1175 O O . VAL A 1 155 ? -2.749 12.287 16.129 1.00 96.00 155 VAL A O 1
ATOM 1178 N N . ASP A 1 156 ? -1.662 11.382 17.868 1.00 95.44 156 ASP A N 1
ATOM 1179 C CA . ASP A 1 156 ? -0.580 12.381 17.869 1.00 95.44 156 ASP A CA 1
ATOM 1180 C C . ASP A 1 156 ? 0.367 12.129 16.688 1.00 95.44 156 ASP A C 1
ATOM 1182 O O . ASP A 1 156 ? 1.378 11.437 16.806 1.00 95.44 156 ASP A O 1
ATOM 1186 N N . ALA A 1 157 ? -0.003 12.654 15.525 1.00 95.44 157 ALA A N 1
ATOM 1187 C CA . ALA A 1 157 ? 0.785 12.664 14.306 1.00 95.44 157 ALA A CA 1
ATOM 1188 C C . ALA A 1 157 ? 0.325 13.816 13.411 1.00 95.44 157 ALA A C 1
ATOM 1190 O O . ALA A 1 157 ? -0.810 14.275 13.484 1.00 95.44 157 ALA A O 1
ATOM 1191 N N . ARG A 1 158 ? 1.203 14.266 12.516 1.00 95.06 158 ARG A N 1
ATOM 1192 C CA . ARG A 1 158 ? 0.817 15.190 11.441 1.00 95.06 158 ARG A CA 1
ATOM 1193 C C . ARG A 1 158 ? 0.242 14.431 10.248 1.00 95.06 158 ARG A C 1
ATOM 1195 O O . ARG A 1 158 ? -0.568 14.966 9.500 1.00 95.06 158 ARG A O 1
ATOM 1202 N N . THR A 1 159 ? 0.686 13.197 10.058 1.00 96.00 159 THR A N 1
ATOM 1203 C CA . THR A 1 159 ? 0.294 12.362 8.934 1.00 96.00 159 THR A CA 1
ATOM 1204 C C . THR A 1 159 ? 0.014 10.945 9.414 1.00 96.00 159 THR A C 1
ATOM 1206 O O . THR A 1 159 ? 0.833 10.360 10.127 1.00 96.00 159 THR A O 1
ATOM 1209 N N . VAL A 1 160 ? -1.114 10.398 8.971 1.00 97.50 160 VAL A N 1
ATOM 1210 C CA . VAL A 1 160 ? -1.371 8.959 8.909 1.00 97.50 160 VAL A CA 1
ATOM 1211 C C . VAL A 1 160 ? -1.190 8.571 7.449 1.00 97.50 160 VAL A C 1
ATOM 1213 O O . VAL A 1 160 ? -2.049 8.901 6.639 1.00 97.50 160 VAL A O 1
ATOM 1216 N N . ASN A 1 161 ? -0.049 7.992 7.066 1.00 95.75 161 ASN A N 1
ATOM 1217 C CA . ASN A 1 161 ? 0.260 7.788 5.641 1.00 95.75 161 ASN A CA 1
ATOM 1218 C C . ASN A 1 161 ? -0.494 6.607 5.054 1.00 95.75 161 ASN A C 1
ATOM 1220 O O . ASN A 1 161 ? -0.998 6.710 3.943 1.00 95.75 161 ASN A O 1
ATOM 1224 N N . ASP A 1 162 ? -0.553 5.517 5.806 1.00 96.88 162 ASP A N 1
ATOM 1225 C CA . ASP A 1 162 ? -0.967 4.228 5.289 1.00 96.88 162 ASP A CA 1
ATOM 1226 C C . ASP A 1 162 ? -1.968 3.580 6.235 1.00 96.88 162 ASP A C 1
ATOM 1228 O O . ASP A 1 162 ? -1.834 3.695 7.462 1.00 96.88 162 ASP A O 1
ATOM 1232 N N . VAL A 1 163 ? -2.974 2.925 5.658 1.00 97.62 163 VAL A N 1
ATOM 1233 C CA . VAL A 1 163 ? -3.990 2.181 6.398 1.00 97.62 163 VAL A CA 1
ATOM 1234 C C . VAL A 1 163 ? -4.146 0.813 5.757 1.00 97.62 163 VAL A C 1
ATOM 1236 O O . VAL A 1 163 ? -4.359 0.700 4.556 1.00 97.62 163 VAL A O 1
ATOM 1239 N N . LYS A 1 164 ? -4.058 -0.249 6.552 1.00 97.88 164 LYS A N 1
ATOM 1240 C CA . LYS A 1 164 ? -4.254 -1.622 6.076 1.00 97.88 164 LYS A CA 1
ATOM 1241 C C . LYS A 1 164 ? -5.163 -2.373 7.023 1.00 97.88 164 LYS A C 1
ATOM 1243 O O . LYS A 1 164 ? -5.043 -2.209 8.232 1.00 97.88 164 LYS A O 1
ATOM 1248 N N . VAL A 1 165 ? -6.046 -3.206 6.485 1.00 98.00 165 VAL A N 1
ATOM 1249 C CA . VAL A 1 165 ? -6.905 -4.106 7.268 1.00 98.00 165 VAL A CA 1
ATOM 1250 C C . VAL A 1 165 ? -6.550 -5.548 6.927 1.00 98.00 165 VAL A C 1
ATOM 1252 O O . VAL A 1 165 ? -6.315 -5.863 5.761 1.00 98.00 165 VAL A O 1
ATOM 1255 N N . SER A 1 166 ? -6.479 -6.407 7.944 1.00 96.44 166 SER A N 1
ATOM 1256 C CA . SER A 1 166 ? -6.222 -7.838 7.805 1.00 96.44 166 SER A CA 1
ATOM 1257 C C . SER A 1 166 ? -7.293 -8.513 6.949 1.00 96.44 166 SER A C 1
ATOM 1259 O O . SER A 1 166 ? -8.443 -8.076 6.908 1.00 96.44 166 SER A O 1
ATOM 1261 N N . GLU A 1 167 ? -6.934 -9.615 6.287 1.00 93.00 167 GLU A N 1
ATOM 1262 C CA . GLU A 1 167 ? -7.867 -10.364 5.430 1.00 93.00 167 GLU A CA 1
ATOM 1263 C C . GLU A 1 167 ? -9.122 -10.843 6.170 1.00 93.00 167 GLU A C 1
ATOM 1265 O O . GLU A 1 167 ? -10.195 -10.930 5.580 1.00 93.00 167 GLU A O 1
ATOM 1270 N N . ASP A 1 168 ? -9.009 -11.131 7.469 1.00 95.19 168 ASP A N 1
ATOM 1271 C CA . ASP A 1 168 ? -10.142 -11.545 8.296 1.00 95.19 168 ASP A CA 1
ATOM 1272 C C . ASP A 1 168 ? -11.024 -10.377 8.774 1.00 95.19 168 ASP A C 1
ATOM 1274 O O . ASP A 1 168 ? -12.016 -10.616 9.4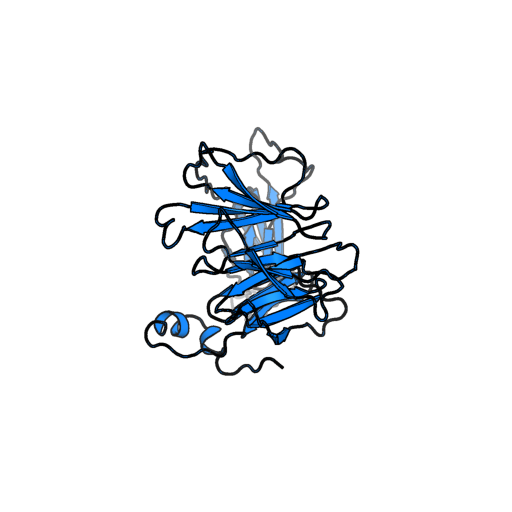65 1.00 95.19 168 ASP A O 1
ATOM 1278 N N . GLY A 1 169 ? -10.679 -9.136 8.413 1.00 96.75 169 GLY A N 1
ATOM 1279 C CA . GLY A 1 169 ? -11.463 -7.931 8.678 1.00 96.75 169 GLY A CA 1
ATOM 1280 C C . GLY A 1 169 ? -11.498 -7.490 10.142 1.00 96.75 169 GLY A C 1
ATOM 1281 O O . GLY A 1 169 ? -12.377 -6.709 10.502 1.00 96.75 169 GLY A O 1
ATOM 1282 N N . LYS A 1 170 ? -10.602 -7.999 11.000 1.00 97.62 170 LYS A N 1
ATOM 1283 C CA . LYS A 1 170 ? -10.617 -7.724 12.451 1.00 97.62 170 LYS A CA 1
ATOM 1284 C C . LYS A 1 170 ? -9.555 -6.749 12.915 1.00 97.62 170 LYS A C 1
ATOM 1286 O O . LYS A 1 170 ? -9.803 -5.991 13.845 1.00 97.62 170 LYS A O 1
ATOM 1291 N N . THR A 1 171 ? -8.384 -6.773 12.294 1.00 98.19 171 THR A N 1
ATOM 1292 C CA . THR A 1 171 ? -7.234 -5.985 12.729 1.00 98.19 171 THR A CA 1
ATOM 1293 C C . THR A 1 171 ? -6.895 -4.967 11.660 1.00 98.19 171 THR A C 1
ATOM 1295 O O . THR A 1 171 ? -6.739 -5.322 10.496 1.00 98.19 171 THR A O 1
ATOM 1298 N N . ALA A 1 172 ? -6.729 -3.706 12.041 1.00 98.38 172 ALA A N 1
ATOM 1299 C CA . ALA A 1 172 ? -6.183 -2.693 11.149 1.00 98.38 172 ALA A CA 1
ATOM 1300 C C . ALA A 1 172 ? -4.860 -2.150 11.674 1.00 98.38 172 ALA A C 1
ATOM 1302 O O . ALA A 1 172 ? -4.590 -2.174 12.873 1.00 98.38 172 ALA A O 1
ATOM 1303 N N . VAL A 1 173 ? -4.041 -1.639 10.767 1.00 98.50 173 VAL A N 1
ATOM 1304 C CA . VAL A 1 173 ? -2.830 -0.900 11.090 1.00 98.50 173 VAL A CA 1
ATOM 1305 C C . VAL A 1 173 ? -2.897 0.461 10.432 1.00 98.50 173 VAL A C 1
ATOM 1307 O O . VAL A 1 173 ? -3.180 0.556 9.239 1.00 98.50 173 VAL A O 1
ATOM 1310 N N . ILE A 1 174 ? -2.610 1.499 11.214 1.00 98.25 174 ILE A N 1
ATOM 1311 C CA . ILE A 1 174 ? -2.418 2.859 10.709 1.00 98.25 174 ILE A CA 1
ATOM 1312 C C . ILE A 1 174 ? -1.014 3.336 11.052 1.00 98.25 174 ILE A C 1
ATOM 1314 O O . ILE A 1 174 ? -0.526 3.129 12.168 1.00 98.25 174 ILE A O 1
ATOM 1318 N N . THR A 1 175 ? -0.343 3.973 10.102 1.00 97.25 175 THR A N 1
ATOM 1319 C CA . THR A 1 175 ? 1.002 4.502 10.338 1.00 97.25 175 THR A CA 1
ATOM 1320 C C . THR A 1 175 ? 0.970 5.897 10.942 1.00 97.25 175 THR A C 1
ATOM 1322 O O . THR A 1 175 ? -0.026 6.612 10.851 1.00 97.25 175 THR A O 1
ATOM 1325 N N . ARG A 1 176 ? 2.070 6.311 11.576 1.00 95.38 176 ARG A N 1
ATOM 1326 C CA . ARG A 1 176 ? 2.239 7.680 12.071 1.00 95.38 176 ARG A CA 1
ATOM 1327 C C . ARG A 1 176 ? 3.521 8.296 11.550 1.00 95.38 176 ARG A C 1
ATOM 1329 O O . ARG A 1 176 ? 4.587 7.684 11.598 1.00 95.38 176 ARG A O 1
ATOM 1336 N N . GLU A 1 177 ? 3.425 9.569 11.184 1.00 93.94 177 GLU A N 1
ATOM 1337 C CA . GLU A 1 177 ? 4.565 10.444 10.939 1.00 93.94 177 GLU A CA 1
ATOM 1338 C C . GLU A 1 177 ? 4.333 11.861 11.488 1.00 93.94 177 GLU A C 1
ATOM 1340 O O . GLU A 1 177 ? 3.258 12.456 11.383 1.00 93.94 177 GLU A O 1
ATOM 1345 N N . GLY A 1 178 ? 5.392 12.450 12.043 1.00 93.44 178 GLY A N 1
ATOM 1346 C CA . GLY A 1 178 ? 5.361 13.800 12.602 1.00 93.44 178 GLY A CA 1
ATOM 1347 C C . GLY A 1 178 ? 4.695 13.922 13.976 1.00 93.44 178 GLY A C 1
ATOM 1348 O O . GLY A 1 178 ? 4.198 15.001 14.281 1.00 93.44 178 GLY A O 1
ATOM 1349 N N . ALA A 1 179 ? 4.695 12.863 14.788 1.00 93.56 179 ALA A N 1
ATOM 1350 C CA . ALA A 1 179 ? 4.258 12.882 16.185 1.00 93.56 179 ALA A CA 1
ATOM 1351 C C . ALA A 1 179 ? 5.027 13.921 17.013 1.00 93.56 179 ALA A C 1
ATOM 1353 O O . ALA A 1 179 ? 6.258 14.037 16.901 1.00 93.56 179 ALA A O 1
ATOM 1354 N N . SER A 1 180 ? 4.320 14.642 17.888 1.00 92.62 180 SER A N 1
ATOM 1355 C CA . SER A 1 180 ? 4.893 15.727 18.697 1.00 92.62 180 SER A CA 1
ATOM 1356 C C . SER A 1 180 ? 6.030 15.252 19.614 1.00 92.62 180 SER A C 1
ATOM 1358 O O . SER A 1 180 ? 7.015 15.957 19.837 1.00 92.62 180 SER A O 1
ATOM 1360 N N . ASN A 1 181 ? 5.931 14.009 20.084 1.00 90.62 181 ASN A N 1
ATOM 1361 C CA . ASN A 1 181 ? 6.871 13.355 20.991 1.00 90.62 181 ASN A CA 1
ATOM 1362 C C . ASN A 1 181 ? 7.925 12.483 20.274 1.00 90.62 181 ASN A C 1
ATOM 1364 O O . ASN A 1 181 ? 8.683 11.781 20.945 1.00 90.62 181 ASN A O 1
ATOM 1368 N N . ARG A 1 182 ? 7.968 12.502 18.929 1.00 85.62 182 ARG A N 1
ATOM 1369 C CA . ARG A 1 182 ? 8.833 11.656 18.075 1.00 85.62 182 ARG A CA 1
ATOM 1370 C C . ARG A 1 182 ? 8.616 10.142 18.214 1.00 85.62 182 ARG A C 1
ATOM 1372 O O . ARG A 1 182 ? 9.415 9.364 17.695 1.00 85.62 182 ARG A O 1
ATOM 1379 N N . LYS A 1 183 ? 7.523 9.711 18.845 1.00 89.94 183 LYS A N 1
ATOM 1380 C CA . LYS A 1 183 ? 7.067 8.317 18.867 1.00 89.94 183 LYS A CA 1
ATOM 1381 C C . LYS A 1 183 ? 6.100 8.089 17.712 1.00 89.94 183 LYS A C 1
ATOM 1383 O O . LYS A 1 183 ? 4.893 8.027 17.900 1.00 89.94 183 LYS A O 1
ATOM 1388 N N . ASN A 1 184 ? 6.663 8.014 16.512 1.00 90.69 184 ASN A N 1
ATOM 1389 C CA . ASN A 1 184 ? 5.905 7.812 15.289 1.00 90.69 184 ASN A CA 1
ATOM 1390 C C . ASN A 1 184 ? 5.403 6.359 15.206 1.00 90.69 184 ASN A C 1
ATOM 1392 O O . ASN A 1 184 ? 4.324 6.071 15.712 1.00 90.69 184 ASN A O 1
ATOM 1396 N N . GLY A 1 185 ? 6.185 5.410 14.688 1.00 95.12 185 GLY A N 1
ATOM 1397 C CA . GLY A 1 185 ? 5.736 4.013 14.631 1.00 95.12 185 GLY A CA 1
ATOM 1398 C C . GLY A 1 185 ? 4.381 3.824 13.931 1.00 95.12 185 GLY A C 1
ATOM 1399 O O . GLY A 1 185 ? 4.026 4.582 13.028 1.00 95.12 185 GLY A O 1
ATOM 1400 N N . PHE A 1 186 ? 3.614 2.831 14.373 1.00 97.38 186 PHE A N 1
ATOM 1401 C CA . PHE A 1 186 ? 2.258 2.556 13.895 1.00 97.38 186 PHE A CA 1
ATOM 1402 C C . PHE A 1 186 ? 1.335 2.144 15.048 1.00 97.38 186 PHE A C 1
ATOM 1404 O O . PHE A 1 186 ? 1.793 1.853 16.157 1.00 97.38 186 PHE A O 1
ATOM 1411 N N . LEU A 1 187 ? 0.029 2.138 14.796 1.00 98.00 187 LEU A N 1
ATOM 1412 C CA . LEU A 1 187 ? -0.975 1.638 15.730 1.00 98.00 187 LEU A CA 1
ATOM 1413 C C . LEU A 1 187 ? -1.637 0.394 15.165 1.00 98.00 187 LEU A C 1
ATOM 1415 O O . LEU A 1 187 ? -1.896 0.329 13.966 1.00 98.00 187 LEU A O 1
ATOM 1419 N N . ILE A 1 188 ? -1.937 -0.551 16.049 1.00 98.69 188 ILE A N 1
ATOM 1420 C CA . ILE A 1 188 ? -2.776 -1.713 15.771 1.00 98.69 188 ILE A CA 1
ATOM 1421 C C . ILE A 1 188 ? -4.160 -1.421 16.336 1.00 98.69 188 ILE A C 1
ATOM 1423 O O . ILE A 1 188 ? -4.279 -0.988 17.485 1.00 98.69 188 ILE A O 1
ATOM 1427 N N . LEU A 1 189 ? -5.191 -1.650 15.533 1.00 98.75 189 LEU A N 1
ATOM 1428 C CA . LEU A 1 189 ? -6.579 -1.334 15.836 1.00 98.75 189 LEU A CA 1
ATOM 1429 C C . LEU A 1 189 ? -7.456 -2.587 15.746 1.00 98.75 189 LEU A C 1
ATOM 1431 O O . LEU A 1 189 ? -7.204 -3.448 14.905 1.00 98.75 189 LEU A O 1
ATOM 1435 N N . ASP A 1 190 ? -8.511 -2.646 16.556 1.00 98.56 190 ASP A N 1
ATOM 1436 C CA . ASP A 1 190 ? -9.645 -3.553 16.361 1.00 98.56 190 ASP A CA 1
ATOM 1437 C C . ASP A 1 190 ? -10.678 -2.855 15.481 1.00 98.56 190 ASP A C 1
ATOM 1439 O O . ASP A 1 190 ? -11.196 -1.793 15.833 1.00 98.56 190 ASP A O 1
ATOM 1443 N N . VAL A 1 191 ? -10.971 -3.462 14.337 1.00 98.56 191 VAL A N 1
ATOM 1444 C CA . VAL A 1 191 ? -11.965 -2.998 13.362 1.00 98.56 191 VAL A CA 1
ATOM 1445 C C . VAL A 1 191 ? -13.072 -4.027 13.141 1.00 98.56 191 VAL A C 1
ATOM 1447 O O . VAL A 1 191 ? -13.829 -3.928 12.177 1.00 98.56 191 VAL A O 1
ATOM 1450 N N . SER A 1 192 ? -13.228 -4.986 14.062 1.00 98.12 192 SER A N 1
ATOM 1451 C CA . SER A 1 192 ? -14.338 -5.950 14.042 1.00 98.12 192 SER A CA 1
ATOM 1452 C C . SER A 1 192 ? -15.709 -5.254 14.089 1.00 98.12 192 SER A C 1
ATOM 1454 O O . SER A 1 192 ? -16.710 -5.795 13.612 1.00 98.12 192 SER A O 1
ATOM 1456 N N . ASP A 1 193 ? -15.763 -4.046 14.661 1.00 98.25 193 ASP A N 1
ATOM 1457 C CA . ASP A 1 193 ? -16.881 -3.112 14.552 1.00 98.25 193 ASP A CA 1
ATOM 1458 C C . ASP A 1 193 ? -16.405 -1.760 13.985 1.00 98.25 193 ASP A C 1
ATOM 1460 O O . ASP A 1 193 ? -15.978 -0.901 14.752 1.00 98.25 193 ASP A O 1
ATOM 1464 N N . PRO A 1 194 ? -16.505 -1.520 12.663 1.00 98.25 194 PRO A N 1
ATOM 1465 C CA . PRO A 1 194 ? -16.012 -0.284 12.037 1.00 98.25 194 PRO A CA 1
ATOM 1466 C C . PRO A 1 194 ? -16.720 1.009 12.477 1.00 98.25 194 PRO A C 1
ATOM 1468 O O . PRO A 1 194 ? -16.275 2.094 12.121 1.00 98.25 194 PRO A O 1
ATOM 1471 N N . TYR A 1 195 ? -17.827 0.905 13.223 1.00 98.25 195 TYR A N 1
ATOM 1472 C CA . TYR A 1 195 ? -18.515 2.047 13.841 1.00 98.25 195 TYR A CA 1
ATOM 1473 C C . TYR A 1 195 ? -17.958 2.399 15.233 1.00 98.25 195 TYR A C 1
ATOM 1475 O O . TYR A 1 195 ? -18.437 3.347 15.853 1.00 98.25 195 TYR A O 1
ATOM 1483 N N . ASN A 1 196 ? -17.038 1.590 15.765 1.00 98.06 196 ASN A N 1
ATOM 1484 C CA . ASN A 1 196 ? -16.419 1.770 17.073 1.00 98.06 196 ASN A CA 1
ATOM 1485 C C . ASN A 1 196 ? -15.029 1.115 17.079 1.00 98.06 196 ASN A C 1
ATOM 1487 O O . ASN A 1 196 ? -14.840 0.030 17.639 1.00 98.06 196 ASN A O 1
ATOM 1491 N N . VAL A 1 197 ? -14.078 1.774 16.425 1.00 98.62 197 VAL A N 1
ATOM 1492 C CA . VAL A 1 197 ? -12.700 1.308 16.273 1.00 98.62 197 VAL A CA 1
ATOM 1493 C C . VAL A 1 197 ? -11.923 1.513 17.575 1.00 98.62 197 VAL A C 1
ATOM 1495 O O . VAL A 1 197 ? -11.938 2.591 18.170 1.00 98.62 197 VAL A O 1
ATOM 1498 N N . GLU A 1 198 ? -11.207 0.481 18.024 1.00 98.44 198 GLU A N 1
ATOM 1499 C CA . GLU A 1 198 ? -10.407 0.522 19.257 1.00 98.44 198 GLU A CA 1
ATOM 1500 C C . GLU A 1 198 ? -8.912 0.500 18.932 1.00 98.44 198 GLU A C 1
ATOM 1502 O O . GLU A 1 198 ? -8.455 -0.330 18.153 1.00 98.44 198 GLU A O 1
ATOM 1507 N N . ILE A 1 199 ? -8.118 1.362 19.573 1.00 98.50 199 ILE A N 1
ATOM 1508 C CA . ILE A 1 199 ? -6.655 1.242 19.549 1.00 98.50 199 ILE A CA 1
ATOM 1509 C C . ILE A 1 199 ? -6.242 0.108 20.493 1.00 98.50 199 ILE A C 1
ATOM 1511 O O . ILE A 1 199 ? -6.418 0.211 21.705 1.00 98.50 199 ILE A O 1
ATOM 1515 N N . LEU A 1 200 ? -5.642 -0.946 19.942 1.00 98.50 200 LEU A N 1
ATOM 1516 C CA . LEU A 1 200 ? -5.170 -2.109 20.694 1.00 98.50 200 LEU A CA 1
ATOM 1517 C C . LEU A 1 200 ? -3.741 -1.943 21.197 1.00 98.50 200 LEU A C 1
ATOM 1519 O O . LEU A 1 200 ? -3.422 -2.364 22.310 1.00 98.50 200 LEU A O 1
ATOM 1523 N N . TYR A 1 201 ? -2.874 -1.364 20.365 1.00 98.25 201 TYR A N 1
ATOM 1524 C CA . TYR A 1 201 ? -1.456 -1.235 20.674 1.00 98.25 201 TYR A CA 1
ATOM 1525 C C . TYR A 1 201 ? -0.796 -0.104 19.884 1.00 98.25 201 TYR A C 1
ATOM 1527 O O . TYR A 1 201 ? -1.151 0.163 18.736 1.00 98.25 201 TYR A O 1
ATOM 1535 N N . GLU A 1 202 ? 0.221 0.521 20.476 1.00 96.81 202 GLU A N 1
ATOM 1536 C CA . GLU A 1 202 ? 1.095 1.485 19.807 1.00 96.81 202 GLU A CA 1
ATOM 1537 C C . GLU A 1 202 ? 2.506 0.910 19.669 1.00 96.81 202 GLU A C 1
ATOM 1539 O O . GLU A 1 202 ? 3.261 0.849 20.642 1.00 96.81 202 GLU A O 1
ATOM 1544 N N . PHE A 1 203 ? 2.893 0.520 18.456 1.00 96.56 203 PHE A N 1
ATOM 1545 C CA . PHE A 1 203 ? 4.220 -0.020 18.193 1.00 96.56 203 PHE A CA 1
ATOM 1546 C C . PHE A 1 203 ? 5.160 1.104 17.754 1.00 96.56 203 PHE A C 1
ATOM 1548 O O . PHE A 1 203 ? 5.009 1.666 16.673 1.00 96.56 203 PHE A O 1
ATOM 1555 N N . ASN A 1 204 ? 6.131 1.460 18.596 1.00 94.31 204 ASN A N 1
ATOM 1556 C CA . ASN A 1 204 ? 7.061 2.571 18.347 1.00 94.31 204 ASN A CA 1
ATOM 1557 C C . ASN A 1 204 ? 8.535 2.241 18.640 1.00 94.31 204 ASN A C 1
ATOM 1559 O O . ASN A 1 204 ? 9.389 3.127 18.545 1.00 94.31 204 ASN A O 1
ATOM 1563 N N . ASP A 1 205 ? 8.834 0.985 18.974 1.00 91.25 205 ASP A N 1
ATOM 1564 C CA . ASP A 1 205 ? 10.190 0.527 19.267 1.00 91.25 205 ASP A CA 1
ATOM 1565 C C . ASP A 1 205 ? 11.086 0.637 18.026 1.00 91.25 205 ASP A C 1
ATOM 1567 O O . ASP A 1 205 ? 10.803 0.035 16.993 1.00 91.25 205 ASP A O 1
ATOM 1571 N N . ASP A 1 206 ? 12.159 1.423 18.126 1.00 90.00 206 ASP A N 1
ATOM 1572 C CA . ASP A 1 206 ? 13.079 1.751 17.026 1.00 90.00 206 ASP A CA 1
ATOM 1573 C C . ASP A 1 206 ? 12.405 2.352 15.768 1.00 90.00 206 ASP A C 1
ATOM 1575 O O . ASP A 1 206 ? 12.881 2.186 14.651 1.00 90.00 206 ASP A O 1
ATOM 1579 N N . MET A 1 207 ? 11.291 3.083 15.924 1.00 90.81 207 MET A N 1
ATOM 1580 C CA . MET A 1 207 ? 10.533 3.677 14.800 1.00 90.81 207 MET A CA 1
ATOM 1581 C C . MET A 1 207 ? 10.381 5.200 14.902 1.00 90.81 207 MET A C 1
ATOM 1583 O O . MET A 1 207 ? 9.343 5.784 14.576 1.00 90.81 207 MET A O 1
ATOM 1587 N N . THR A 1 208 ? 11.426 5.877 15.381 1.00 87.44 208 THR A N 1
ATOM 1588 C CA . THR A 1 208 ? 11.389 7.330 15.638 1.00 87.44 208 THR A CA 1
ATOM 1589 C C . THR A 1 208 ? 11.314 8.176 14.365 1.00 87.44 208 THR A C 1
ATOM 1591 O O . THR A 1 208 ? 10.738 9.265 14.394 1.00 87.44 208 THR A O 1
ATOM 1594 N N . GLY A 1 209 ? 11.835 7.679 13.237 1.00 87.06 209 GLY A N 1
ATOM 1595 C CA . GLY A 1 209 ? 11.719 8.323 11.921 1.00 87.06 209 GLY A CA 1
ATOM 1596 C C . GLY A 1 209 ? 10.299 8.299 11.350 1.00 87.06 209 GLY A C 1
ATOM 1597 O O . GLY A 1 209 ? 9.944 9.168 10.560 1.00 87.06 209 GLY A O 1
ATOM 1598 N N . GLY A 1 210 ? 9.475 7.370 11.839 1.00 91.38 210 GLY A N 1
ATOM 1599 C CA . GLY A 1 210 ? 8.123 7.112 11.364 1.00 91.38 210 GLY A CA 1
ATOM 1600 C C . GLY A 1 210 ? 8.037 5.987 10.355 1.00 91.38 210 GLY A C 1
ATOM 1601 O O . GLY A 1 210 ? 9.050 5.470 9.879 1.00 91.38 210 GLY A O 1
ATOM 1602 N N . VAL A 1 211 ? 6.800 5.567 10.120 1.00 95.50 211 VAL A N 1
ATOM 1603 C CA . VAL A 1 211 ? 6.477 4.446 9.244 1.00 95.50 211 VAL A CA 1
ATOM 1604 C C . VAL A 1 211 ? 5.704 5.007 8.066 1.00 95.50 211 VAL A C 1
ATOM 1606 O O . VAL A 1 211 ? 4.653 5.617 8.250 1.00 95.50 211 VAL A O 1
ATOM 1609 N N . HIS A 1 212 ? 6.250 4.836 6.867 1.00 92.94 212 HIS A N 1
ATOM 1610 C CA . HIS A 1 212 ? 5.635 5.395 5.668 1.00 92.94 212 HIS A CA 1
ATOM 1611 C C . HIS A 1 212 ? 4.542 4.478 5.133 1.00 92.94 212 HIS A C 1
ATOM 1613 O O . HIS A 1 212 ? 3.419 4.912 4.906 1.00 92.94 212 HIS A O 1
ATOM 1619 N N . ASN A 1 213 ? 4.875 3.199 5.009 1.00 96.06 213 ASN A N 1
ATOM 1620 C CA . ASN A 1 213 ? 4.039 2.166 4.426 1.00 96.06 213 ASN A CA 1
ATOM 1621 C C . ASN A 1 213 ? 4.006 0.947 5.353 1.00 96.06 213 ASN A C 1
ATOM 1623 O O . ASN A 1 213 ? 5.001 0.636 6.018 1.00 96.06 213 ASN A O 1
ATOM 1627 N N . VAL A 1 214 ? 2.863 0.269 5.397 1.00 97.06 214 VAL A N 1
ATOM 1628 C CA . VAL A 1 214 ? 2.707 -1.029 6.048 1.00 97.06 214 VAL A CA 1
ATOM 1629 C C . VAL A 1 214 ? 2.035 -2.018 5.106 1.00 97.06 214 VAL A C 1
ATOM 1631 O O . VAL A 1 214 ? 1.279 -1.661 4.206 1.00 97.06 214 VAL A O 1
ATOM 1634 N N . PHE A 1 215 ? 2.255 -3.299 5.364 1.00 96.88 215 PHE A N 1
ATOM 1635 C CA . PHE A 1 215 ? 1.444 -4.362 4.792 1.00 96.88 215 PHE A CA 1
ATOM 1636 C C . PHE A 1 215 ? 1.135 -5.420 5.845 1.00 96.88 215 PHE A C 1
ATOM 1638 O O . PHE A 1 215 ? 1.977 -5.694 6.699 1.00 96.88 215 PHE A O 1
ATOM 1645 N N . ILE A 1 216 ? -0.064 -6.003 5.796 1.00 95.88 216 ILE A N 1
ATOM 1646 C CA . ILE A 1 216 ? -0.475 -7.081 6.701 1.00 95.88 216 ILE A CA 1
ATOM 1647 C C . ILE A 1 216 ? -0.565 -8.370 5.891 1.00 95.88 216 ILE A C 1
ATOM 1649 O O . ILE A 1 216 ? -1.343 -8.442 4.946 1.00 95.88 216 ILE A O 1
ATOM 1653 N N . ALA A 1 217 ? 0.205 -9.385 6.278 1.00 91.62 217 ALA A N 1
ATOM 1654 C CA . ALA A 1 217 ? 0.114 -10.729 5.711 1.00 91.62 217 ALA A CA 1
ATOM 1655 C C . ALA A 1 217 ? 0.379 -11.779 6.791 1.00 91.62 217 ALA A C 1
ATOM 1657 O O . ALA A 1 217 ? 1.322 -11.634 7.567 1.00 91.62 217 ALA A O 1
ATOM 1658 N N . ASP A 1 218 ? -0.449 -12.825 6.846 1.00 88.12 218 ASP A N 1
ATOM 1659 C CA . ASP A 1 218 ? -0.289 -13.975 7.748 1.00 88.12 218 ASP A CA 1
ATOM 1660 C C . ASP A 1 218 ? -0.019 -13.596 9.219 1.00 88.12 218 ASP A C 1
ATOM 1662 O O . ASP A 1 218 ? 0.918 -14.096 9.840 1.00 88.12 218 ASP A O 1
ATOM 1666 N N . ASN A 1 219 ? -0.816 -12.682 9.786 1.00 90.94 219 ASN A N 1
ATOM 1667 C CA . ASN A 1 219 ? -0.632 -12.135 11.143 1.00 90.94 219 ASN A CA 1
ATOM 1668 C C . ASN A 1 219 ? 0.732 -11.464 11.378 1.00 90.94 219 ASN A C 1
ATOM 1670 O O . ASN A 1 219 ? 1.215 -11.413 12.510 1.00 90.94 219 ASN A O 1
ATOM 1674 N N . HIS A 1 220 ? 1.352 -10.935 10.326 1.00 94.94 220 HIS A 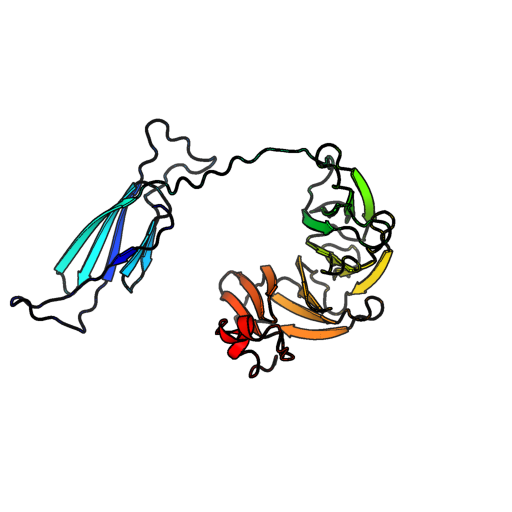N 1
ATOM 1675 C CA . HIS A 1 220 ? 2.547 -10.114 10.421 1.00 94.94 220 HIS A CA 1
ATOM 1676 C C . HIS A 1 220 ? 2.328 -8.757 9.764 1.00 94.94 220 HIS A C 1
ATOM 1678 O O . HIS A 1 220 ? 1.723 -8.650 8.698 1.00 94.94 220 HIS A O 1
ATOM 1684 N N . VAL A 1 221 ? 2.856 -7.722 10.405 1.00 97.50 221 VAL A N 1
ATOM 1685 C CA . VAL A 1 221 ? 2.955 -6.372 9.859 1.00 97.50 221 VAL A CA 1
ATOM 1686 C C . VAL A 1 221 ? 4.362 -6.182 9.323 1.00 97.50 221 VAL A C 1
ATOM 1688 O O . VAL A 1 221 ? 5.337 -6.342 10.055 1.00 97.50 221 VAL A O 1
ATOM 1691 N N . TYR A 1 222 ? 4.455 -5.812 8.054 1.00 97.56 222 TYR A N 1
ATOM 1692 C CA . TYR A 1 222 ? 5.682 -5.413 7.383 1.00 97.56 222 TYR A CA 1
ATOM 1693 C C . TYR A 1 222 ? 5.698 -3.891 7.353 1.00 97.56 222 TYR A C 1
ATOM 1695 O O . TYR A 1 222 ? 4.957 -3.291 6.584 1.00 97.56 222 TYR A O 1
ATOM 1703 N N . ALA A 1 223 ? 6.474 -3.265 8.234 1.00 97.62 223 ALA A N 1
ATOM 1704 C CA . ALA A 1 223 ? 6.449 -1.820 8.448 1.00 97.62 223 ALA A CA 1
ATOM 1705 C C . ALA A 1 223 ? 7.702 -1.160 7.874 1.00 97.62 223 ALA A C 1
ATOM 1707 O O . ALA A 1 223 ? 8.793 -1.356 8.409 1.00 97.62 223 ALA A O 1
ATOM 1708 N N . VAL A 1 224 ? 7.550 -0.351 6.820 1.00 96.50 224 VAL A N 1
ATOM 1709 C CA . VAL A 1 224 ? 8.651 0.406 6.207 1.00 96.50 224 VAL A CA 1
ATOM 1710 C C . VAL A 1 224 ? 9.066 1.540 7.140 1.00 96.50 224 VAL A C 1
ATOM 1712 O O . VAL A 1 224 ? 8.448 2.605 7.200 1.00 96.50 224 VAL A O 1
ATOM 1715 N N . ASN A 1 225 ? 10.135 1.294 7.885 1.00 93.44 225 ASN A N 1
ATOM 1716 C CA . ASN A 1 225 ? 10.630 2.153 8.942 1.00 93.44 225 ASN A CA 1
ATOM 1717 C C . ASN A 1 225 ? 11.697 3.107 8.406 1.00 93.44 225 ASN A C 1
ATOM 1719 O O . ASN A 1 225 ? 12.730 2.691 7.864 1.00 93.44 225 ASN A O 1
ATOM 1723 N N . ASN A 1 226 ? 11.436 4.407 8.572 1.00 89.69 226 ASN A N 1
ATOM 1724 C CA . ASN A 1 226 ? 12.331 5.496 8.184 1.00 89.69 226 ASN A CA 1
ATOM 1725 C C . ASN A 1 226 ? 12.773 5.429 6.704 1.00 89.69 226 ASN A C 1
ATOM 1727 O O . ASN A 1 226 ? 13.853 5.904 6.351 1.00 89.69 226 ASN A O 1
ATOM 1731 N N . GLY A 1 227 ? 11.964 4.782 5.855 1.00 91.81 227 GLY A N 1
ATOM 1732 C CA . GLY A 1 227 ? 12.219 4.601 4.427 1.00 91.81 227 GLY A CA 1
ATOM 1733 C C . GLY A 1 227 ? 13.501 3.839 4.091 1.00 91.81 227 GLY A C 1
ATOM 1734 O O . GLY A 1 227 ? 14.039 4.056 3.008 1.00 91.81 227 GLY A O 1
ATOM 1735 N N . ARG A 1 228 ? 14.035 3.007 4.998 1.00 92.12 228 ARG A N 1
ATOM 1736 C CA . ARG A 1 228 ? 15.321 2.295 4.820 1.00 92.12 228 ARG A CA 1
ATOM 1737 C C . ARG A 1 228 ? 15.209 0.786 4.956 1.00 92.12 228 ARG A C 1
ATOM 1739 O O . ARG A 1 228 ? 15.759 0.044 4.156 1.00 92.12 228 ARG A O 1
ATOM 1746 N N . LYS A 1 229 ? 14.476 0.350 5.967 1.00 93.69 229 LYS A N 1
ATOM 1747 C CA . LYS A 1 229 ? 14.262 -1.055 6.289 1.00 93.69 229 LYS A CA 1
ATOM 1748 C C . LYS A 1 229 ? 12.773 -1.321 6.370 1.00 93.69 229 LYS A C 1
ATOM 1750 O O . LYS A 1 229 ? 11.995 -0.377 6.525 1.00 93.69 229 LYS A O 1
ATOM 1755 N N . TYR A 1 230 ? 12.380 -2.583 6.321 1.00 95.81 230 TYR A N 1
ATOM 1756 C CA . TYR A 1 230 ? 11.089 -2.964 6.870 1.00 95.81 230 TYR A CA 1
ATOM 1757 C C . TYR A 1 230 ? 11.270 -3.921 8.039 1.00 95.81 230 TYR A C 1
ATOM 1759 O O . TYR A 1 230 ? 12.019 -4.897 7.979 1.00 95.81 230 TYR A O 1
ATOM 1767 N N . ASP A 1 231 ? 10.600 -3.589 9.133 1.00 95.94 231 ASP A N 1
ATOM 1768 C CA . ASP A 1 231 ? 10.489 -4.436 10.306 1.00 95.94 231 ASP A CA 1
ATOM 1769 C C . ASP A 1 231 ? 9.344 -5.433 10.077 1.00 95.94 231 ASP A C 1
ATOM 1771 O O . ASP A 1 231 ? 8.301 -5.064 9.537 1.00 95.94 231 ASP A O 1
ATOM 1775 N N . ILE A 1 232 ? 9.534 -6.686 10.489 1.00 95.81 232 ILE A N 1
ATOM 1776 C CA . ILE A 1 232 ? 8.511 -7.737 10.441 1.00 95.81 232 ILE A CA 1
ATOM 1777 C C . ILE A 1 232 ? 8.035 -7.962 11.873 1.00 95.81 232 ILE A C 1
ATOM 1779 O O . ILE A 1 232 ? 8.814 -8.380 12.735 1.00 95.81 232 ILE A O 1
ATOM 1783 N N . ILE A 1 233 ? 6.770 -7.657 12.145 1.00 96.00 233 ILE A N 1
ATOM 1784 C CA . ILE A 1 233 ? 6.173 -7.678 13.483 1.00 96.00 233 ILE A CA 1
ATOM 1785 C C . ILE A 1 233 ? 5.068 -8.722 13.509 1.00 96.00 233 ILE A C 1
ATOM 1787 O O . ILE A 1 233 ? 4.122 -8.621 12.739 1.00 96.00 233 ILE A O 1
ATOM 1791 N N . ASN A 1 234 ? 5.160 -9.701 14.405 1.00 93.94 234 ASN A N 1
ATOM 1792 C CA . ASN A 1 234 ? 4.059 -10.618 14.669 1.00 93.94 234 ASN A CA 1
ATOM 1793 C C . ASN A 1 234 ? 2.934 -9.875 15.403 1.00 93.94 234 ASN A C 1
ATOM 1795 O O . ASN A 1 234 ? 3.185 -9.178 16.389 1.00 93.94 234 ASN A O 1
ATOM 1799 N N . VAL A 1 235 ? 1.710 -10.038 14.906 1.00 96.44 235 VAL A N 1
ATOM 1800 C CA . VAL A 1 235 ? 0.474 -9.452 15.439 1.00 96.44 235 VAL A CA 1
ATOM 1801 C C . VAL A 1 235 ? -0.617 -10.508 15.645 1.00 96.44 235 VAL A C 1
ATOM 1803 O O . VAL A 1 235 ? -1.802 -10.191 15.605 1.00 96.44 235 VAL A O 1
ATOM 1806 N N . GLU A 1 236 ? -0.232 -11.770 15.866 1.00 93.19 236 GLU A N 1
ATOM 1807 C CA . GLU A 1 236 ? -1.175 -12.858 16.172 1.00 93.19 236 GLU A CA 1
ATOM 1808 C C . GLU A 1 236 ? -1.969 -12.564 17.454 1.00 93.19 236 GLU A C 1
ATOM 1810 O O . GLU A 1 236 ? -3.183 -12.762 17.493 1.00 93.19 236 GLU A O 1
ATOM 1815 N N . ASP A 1 237 ? -1.296 -12.019 18.473 1.00 95.94 237 ASP A N 1
ATOM 1816 C CA . ASP A 1 237 ? -1.943 -11.274 19.553 1.00 95.94 237 ASP A CA 1
ATOM 1817 C C . ASP A 1 237 ? -1.745 -9.766 19.305 1.00 95.94 237 ASP A C 1
ATOM 1819 O O . ASP A 1 237 ? -0.679 -9.223 19.619 1.00 95.94 237 ASP A O 1
ATOM 1823 N N . PRO A 1 238 ? -2.749 -9.055 18.761 1.00 96.81 238 PRO A N 1
ATOM 1824 C CA . PRO A 1 238 ? -2.613 -7.643 18.414 1.00 96.81 238 PRO A CA 1
ATOM 1825 C C . PRO A 1 238 ? -2.434 -6.724 19.633 1.00 96.81 238 PRO A C 1
ATOM 1827 O O . PRO A 1 238 ? -2.049 -5.568 19.464 1.00 96.81 238 PRO A O 1
ATOM 1830 N N . ARG A 1 239 ? -2.684 -7.210 20.860 1.00 97.75 239 ARG A N 1
ATOM 1831 C CA . ARG A 1 239 ? -2.427 -6.468 22.109 1.00 97.75 239 ARG A CA 1
ATOM 1832 C C . ARG A 1 239 ? -1.021 -6.709 22.666 1.00 97.75 239 ARG A C 1
ATOM 1834 O O . ARG A 1 239 ? -0.604 -5.995 23.578 1.00 97.75 239 ARG A O 1
ATOM 1841 N N . ASN A 1 240 ? -0.289 -7.686 22.134 1.00 97.12 240 ASN A N 1
ATOM 1842 C CA . ASN A 1 240 ? 1.082 -7.992 22.532 1.00 97.12 240 ASN A CA 1
ATOM 1843 C C . ASN A 1 240 ? 1.976 -8.324 21.317 1.00 97.12 240 ASN A C 1
ATOM 1845 O O . ASN A 1 240 ? 2.535 -9.422 21.234 1.00 97.12 240 ASN A O 1
ATOM 1849 N N . PRO A 1 241 ? 2.118 -7.389 20.361 1.00 97.19 241 PRO A N 1
ATOM 1850 C CA . PRO A 1 241 ? 2.930 -7.601 19.173 1.00 97.19 241 PRO A CA 1
ATOM 1851 C C . PRO A 1 241 ? 4.429 -7.596 19.491 1.00 97.19 241 PRO A C 1
ATOM 1853 O O . PRO A 1 241 ? 4.889 -6.939 20.429 1.00 97.19 241 PRO A O 1
ATOM 1856 N N . PHE A 1 242 ? 5.222 -8.274 18.663 1.00 95.25 242 PHE A N 1
ATOM 1857 C CA . PHE A 1 242 ? 6.680 -8.282 18.801 1.00 95.25 242 PHE A CA 1
ATOM 1858 C C . PHE A 1 242 ? 7.387 -8.433 17.455 1.00 95.25 242 PHE A C 1
ATOM 1860 O O . PHE A 1 242 ? 6.910 -9.101 16.540 1.00 95.25 242 PHE A O 1
ATOM 1867 N N . ARG A 1 243 ? 8.556 -7.801 17.328 1.00 94.31 243 ARG A N 1
ATOM 1868 C CA . ARG A 1 243 ? 9.393 -7.890 16.128 1.00 94.31 243 ARG A CA 1
ATOM 1869 C C . ARG A 1 243 ? 10.010 -9.285 16.008 1.00 94.31 243 ARG A C 1
ATOM 1871 O O . ARG A 1 243 ? 10.648 -9.753 16.948 1.00 94.31 243 ARG A O 1
ATOM 1878 N N . VAL A 1 244 ? 9.866 -9.906 14.840 1.00 93.38 244 VAL A N 1
ATOM 1879 C CA . VAL A 1 244 ? 10.432 -11.225 14.505 1.00 93.38 244 VAL A CA 1
ATOM 1880 C C . VAL A 1 244 ? 11.576 -11.155 13.499 1.00 93.38 244 VAL A C 1
ATOM 1882 O O . VAL A 1 244 ? 12.370 -12.086 13.420 1.00 93.38 244 VAL A O 1
ATOM 1885 N N . GLY A 1 245 ? 11.694 -10.056 12.753 1.00 90.38 245 GLY A N 1
ATOM 1886 C CA . GLY A 1 245 ? 12.745 -9.888 11.756 1.00 90.38 245 GLY A CA 1
ATOM 1887 C C . GLY A 1 245 ? 12.871 -8.452 11.269 1.00 90.38 245 GLY A C 1
ATOM 1888 O O . GLY A 1 245 ? 12.023 -7.604 11.551 1.00 90.38 245 GLY A O 1
ATOM 1889 N N . ILE A 1 246 ? 13.957 -8.190 10.551 1.00 93.19 246 ILE A N 1
ATOM 1890 C CA . ILE A 1 246 ? 14.245 -6.922 9.885 1.00 93.19 246 ILE A CA 1
ATOM 1891 C C . ILE A 1 246 ? 14.846 -7.263 8.528 1.00 93.19 246 ILE A C 1
ATOM 1893 O O . ILE A 1 246 ? 15.695 -8.145 8.443 1.00 93.19 246 ILE A O 1
ATOM 1897 N N . TYR A 1 247 ? 14.438 -6.543 7.493 1.00 93.69 247 TYR A N 1
ATOM 1898 C CA . TYR A 1 247 ? 15.137 -6.534 6.216 1.00 93.69 247 TYR A CA 1
ATOM 1899 C C . TYR A 1 247 ? 15.635 -5.126 5.909 1.00 93.69 247 TYR A C 1
ATOM 1901 O O . TYR A 1 247 ? 14.858 -4.169 5.919 1.00 93.69 247 TYR A O 1
ATOM 1909 N N . GLU A 1 248 ? 16.921 -5.011 5.597 1.00 93.69 248 GLU A N 1
ATOM 1910 C CA . GLU A 1 248 ? 17.573 -3.776 5.174 1.00 93.69 248 GLU A CA 1
ATOM 1911 C C . GLU A 1 248 ? 18.617 -4.102 4.101 1.00 93.69 248 GLU A C 1
ATOM 1913 O O . GLU A 1 248 ? 19.207 -5.182 4.107 1.00 93.69 248 GLU A O 1
ATOM 1918 N N . LEU A 1 249 ? 18.834 -3.185 3.160 1.00 91.69 249 LEU A N 1
ATOM 1919 C CA . LEU A 1 249 ? 19.869 -3.351 2.144 1.00 91.69 249 LEU A CA 1
ATOM 1920 C C . LEU A 1 249 ? 21.226 -2.857 2.647 1.00 91.69 249 LEU A C 1
ATOM 1922 O O . LEU A 1 249 ? 21.328 -1.859 3.349 1.00 91.69 249 LEU A O 1
ATOM 1926 N N . ASP A 1 250 ? 22.305 -3.488 2.192 1.00 90.81 250 ASP A N 1
ATOM 1927 C CA . ASP A 1 250 ? 23.663 -3.017 2.497 1.00 90.81 250 ASP A CA 1
ATOM 1928 C C . ASP A 1 250 ? 24.124 -1.873 1.577 1.00 90.81 250 ASP A C 1
ATOM 1930 O O . ASP A 1 250 ? 25.178 -1.267 1.799 1.00 90.81 250 ASP A O 1
ATOM 1934 N N . SER A 1 251 ? 23.373 -1.566 0.511 1.00 91.50 251 SER A N 1
ATOM 1935 C CA . SER A 1 251 ? 23.772 -0.530 -0.438 1.00 91.50 251 SER A CA 1
ATOM 1936 C C . SER A 1 251 ? 23.726 0.864 0.214 1.00 91.50 251 SER A C 1
ATOM 1938 O O . SER A 1 251 ? 22.763 1.216 0.903 1.00 91.50 251 SER A O 1
ATOM 1940 N N . PRO A 1 252 ? 24.766 1.705 0.039 1.00 90.69 252 PRO A N 1
ATOM 1941 C CA . PRO A 1 252 ? 24.803 3.019 0.672 1.00 90.69 252 PRO A CA 1
ATOM 1942 C C . PRO A 1 252 ? 23.663 3.933 0.211 1.00 90.69 252 PRO A C 1
ATOM 1944 O O . PRO A 1 252 ? 23.546 4.250 -0.972 1.00 90.69 252 PRO A O 1
ATOM 1947 N N . GLY A 1 253 ? 22.870 4.423 1.167 1.00 88.25 253 GLY A N 1
ATOM 1948 C CA . GLY A 1 253 ? 21.770 5.348 0.885 1.00 88.25 253 GLY A CA 1
ATOM 1949 C C . GLY A 1 253 ? 20.591 4.708 0.150 1.00 88.25 253 GLY A C 1
ATOM 1950 O O . GLY A 1 253 ? 19.852 5.433 -0.520 1.00 88.25 253 GLY A O 1
ATOM 1951 N N . HIS A 1 254 ? 20.433 3.385 0.260 1.00 92.38 254 HIS A N 1
ATOM 1952 C CA . HIS A 1 254 ? 19.221 2.693 -0.160 1.00 92.38 254 HIS A CA 1
ATOM 1953 C C . HIS A 1 254 ? 17.992 3.318 0.500 1.00 92.38 254 HIS A C 1
ATOM 1955 O O . HIS A 1 254 ? 18.053 3.891 1.595 1.00 92.38 254 HIS A O 1
ATOM 1961 N N . SER A 1 255 ? 16.861 3.201 -0.179 1.00 93.50 255 SER A N 1
ATOM 1962 C CA . SER A 1 255 ? 15.590 3.630 0.372 1.00 93.50 255 SER A CA 1
ATOM 1963 C C . SER A 1 255 ? 14.490 2.717 -0.118 1.00 93.50 255 SER A C 1
ATOM 1965 O O . SER A 1 255 ? 14.469 2.366 -1.293 1.00 93.50 255 SER A O 1
ATOM 1967 N N . ILE A 1 256 ? 13.583 2.367 0.783 1.00 94.94 256 ILE A N 1
ATOM 1968 C CA . ILE A 1 256 ? 12.395 1.564 0.522 1.00 94.94 256 ILE A CA 1
ATOM 1969 C C . ILE A 1 256 ? 11.197 2.500 0.539 1.00 94.94 256 ILE A C 1
ATOM 1971 O O . ILE A 1 256 ? 11.047 3.286 1.475 1.00 94.94 256 ILE A O 1
ATOM 1975 N N . HIS A 1 257 ? 10.371 2.426 -0.501 1.00 93.56 257 HIS A N 1
ATOM 1976 C CA . HIS A 1 257 ? 9.109 3.151 -0.552 1.00 93.56 257 HIS A CA 1
ATOM 1977 C C . HIS A 1 257 ? 7.994 2.303 0.057 1.00 93.56 257 HIS A C 1
ATOM 1979 O O . HIS A 1 257 ? 7.512 2.633 1.136 1.00 93.56 257 HIS A O 1
ATOM 1985 N N . ASP A 1 258 ? 7.687 1.163 -0.572 1.00 94.56 258 ASP A N 1
ATOM 1986 C CA . ASP A 1 258 ? 6.603 0.274 -0.152 1.00 94.56 258 ASP A CA 1
ATOM 1987 C C . ASP A 1 258 ? 7.058 -1.177 -0.052 1.00 94.56 258 ASP A C 1
ATOM 1989 O O . ASP A 1 258 ? 8.033 -1.598 -0.690 1.00 94.56 258 ASP A O 1
ATOM 1993 N N . VAL A 1 259 ? 6.289 -1.947 0.714 1.00 96.19 259 VAL A N 1
ATOM 1994 C CA . VAL A 1 259 ? 6.347 -3.403 0.765 1.00 96.19 259 VAL A CA 1
ATOM 1995 C C . VAL A 1 259 ? 4.964 -3.985 0.479 1.00 96.19 259 VAL A C 1
ATOM 1997 O O . VAL A 1 259 ? 3.943 -3.481 0.933 1.00 96.19 259 VAL A O 1
ATOM 2000 N N . TRP A 1 260 ? 4.932 -5.066 -0.289 1.00 94.12 260 TRP A N 1
ATOM 2001 C CA . TRP A 1 260 ? 3.731 -5.836 -0.581 1.00 94.12 260 TRP A CA 1
ATOM 2002 C C . TRP A 1 260 ? 4.072 -7.316 -0.474 1.00 94.12 260 TRP A C 1
ATOM 2004 O O . TRP A 1 260 ? 5.076 -7.748 -1.038 1.00 94.12 260 TRP A O 1
ATOM 2014 N N . VAL A 1 261 ? 3.273 -8.101 0.242 1.00 91.69 261 VAL A N 1
ATOM 2015 C CA . VAL A 1 261 ? 3.574 -9.519 0.477 1.00 91.69 261 VAL A CA 1
ATOM 2016 C C . VAL A 1 261 ? 2.536 -10.387 -0.212 1.00 91.69 261 VAL A C 1
ATOM 2018 O O . VAL A 1 261 ? 1.339 -10.180 -0.053 1.00 91.69 261 VAL A O 1
ATOM 2021 N N . VAL A 1 262 ? 2.998 -11.361 -0.991 1.00 85.44 262 VAL A N 1
ATOM 2022 C CA . VAL A 1 262 ? 2.140 -12.362 -1.638 1.00 85.44 262 VAL A CA 1
ATOM 2023 C C . VAL A 1 262 ? 2.808 -13.709 -1.507 1.00 85.44 262 VAL A C 1
ATOM 2025 O O . VAL A 1 262 ? 3.986 -13.844 -1.841 1.00 85.44 262 VAL A O 1
ATOM 2028 N N . ASP A 1 263 ? 2.053 -14.693 -1.030 1.00 78.88 263 ASP A N 1
ATOM 2029 C CA . ASP A 1 263 ? 2.482 -16.087 -0.934 1.00 78.88 263 ASP A CA 1
ATO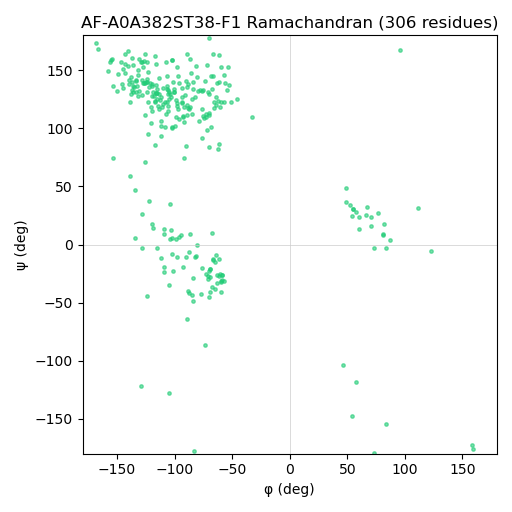M 2030 C C . ASP A 1 263 ? 3.828 -16.269 -0.201 1.00 78.88 263 ASP A C 1
ATOM 2032 O O . ASP A 1 263 ? 4.624 -17.136 -0.545 1.00 78.88 263 ASP A O 1
ATOM 2036 N N . GLY A 1 264 ? 4.126 -15.437 0.802 1.00 80.12 264 GLY A N 1
ATOM 2037 C CA . GLY A 1 264 ? 5.395 -15.498 1.537 1.00 80.12 264 GLY A CA 1
ATOM 2038 C C . GLY A 1 264 ? 6.586 -14.825 0.844 1.00 80.12 264 GLY A C 1
ATOM 2039 O O . GLY A 1 264 ? 7.709 -14.920 1.330 1.00 80.12 264 GLY A O 1
ATOM 2040 N N . ILE A 1 265 ? 6.376 -14.107 -0.260 1.00 86.88 265 ILE A N 1
ATOM 2041 C CA . ILE A 1 265 ? 7.397 -13.247 -0.866 1.00 86.88 265 ILE A CA 1
ATOM 2042 C C . ILE A 1 265 ? 7.047 -11.787 -0.596 1.00 86.88 265 ILE A C 1
ATOM 2044 O O . ILE A 1 265 ? 5.979 -11.318 -0.986 1.00 86.88 265 ILE A O 1
ATOM 2048 N N . ALA A 1 266 ? 7.965 -11.057 0.032 1.00 92.75 266 ALA A N 1
ATOM 2049 C CA . ALA A 1 266 ? 7.901 -9.612 0.177 1.00 92.75 266 ALA A CA 1
ATOM 2050 C C . ALA A 1 266 ? 8.526 -8.938 -1.046 1.00 92.75 266 ALA A C 1
ATOM 2052 O O . ALA A 1 266 ? 9.713 -9.091 -1.340 1.00 92.75 266 ALA A O 1
ATOM 2053 N N . TYR A 1 267 ? 7.709 -8.173 -1.752 1.00 94.31 267 TYR A N 1
ATOM 2054 C CA . TYR A 1 267 ? 8.074 -7.336 -2.878 1.00 94.31 267 TYR A CA 1
ATOM 2055 C C . TYR A 1 267 ? 8.268 -5.922 -2.350 1.00 94.31 267 TYR A C 1
ATOM 2057 O O . TYR A 1 267 ? 7.313 -5.320 -1.865 1.00 94.31 267 TYR A O 1
ATOM 2065 N N . SER A 1 268 ? 9.480 -5.382 -2.438 1.00 96.06 268 SER A N 1
ATOM 2066 C CA . SER A 1 268 ? 9.753 -4.012 -2.005 1.00 96.06 268 SER A CA 1
ATOM 2067 C C . SER A 1 268 ? 10.306 -3.148 -3.130 1.00 96.06 268 SER A C 1
ATOM 2069 O O . SER A 1 268 ? 11.131 -3.582 -3.941 1.00 96.06 268 SER A O 1
ATOM 2071 N N . SER A 1 269 ? 9.841 -1.904 -3.197 1.00 95.12 269 SER A N 1
ATOM 2072 C CA . SER A 1 269 ? 10.308 -0.902 -4.155 1.00 95.12 269 SER A CA 1
ATOM 2073 C C . SER A 1 269 ? 11.455 -0.096 -3.536 1.00 95.12 269 SER A C 1
ATOM 2075 O O . SER A 1 269 ? 11.253 0.752 -2.673 1.00 95.12 269 SER A O 1
ATOM 2077 N N . ASN A 1 270 ? 12.687 -0.361 -3.977 1.00 93.38 270 ASN A N 1
ATOM 2078 C CA . ASN A 1 270 ? 13.919 0.149 -3.360 1.00 93.38 270 ASN A CA 1
ATOM 2079 C C . ASN A 1 270 ? 14.544 1.306 -4.162 1.00 93.38 270 ASN A C 1
ATOM 2081 O O . ASN A 1 270 ? 15.763 1.414 -4.287 1.00 93.38 270 ASN A O 1
ATOM 2085 N N . TRP A 1 271 ? 13.716 2.153 -4.781 1.00 91.62 271 TRP A N 1
ATOM 2086 C CA . TRP A 1 271 ? 14.152 3.285 -5.609 1.00 91.62 271 TRP A CA 1
ATOM 2087 C C . TRP A 1 271 ? 15.273 2.934 -6.609 1.00 91.62 271 TRP A C 1
ATOM 2089 O O . TRP A 1 271 ? 15.012 2.332 -7.649 1.00 91.62 271 TRP A O 1
ATOM 2099 N N . LYS A 1 272 ? 16.520 3.330 -6.314 1.00 90.88 272 LYS A N 1
ATOM 2100 C CA . LYS A 1 272 ? 17.691 3.127 -7.182 1.00 90.88 272 LYS A CA 1
ATOM 2101 C C . LYS A 1 272 ? 18.160 1.674 -7.219 1.00 90.88 272 LYS A C 1
ATOM 2103 O O . LYS A 1 272 ? 18.764 1.281 -8.213 1.00 90.88 272 LYS A O 1
ATOM 2108 N N . ASP A 1 273 ? 17.877 0.904 -6.175 1.00 89.81 273 ASP A N 1
ATOM 2109 C CA . ASP A 1 273 ? 18.193 -0.522 -6.090 1.00 89.81 273 ASP A CA 1
ATOM 2110 C C . ASP A 1 273 ? 17.128 -1.381 -6.808 1.00 89.81 273 ASP A C 1
ATOM 2112 O O . ASP A 1 273 ? 17.351 -2.549 -7.112 1.00 89.81 273 ASP A O 1
ATOM 2116 N N . GLY A 1 274 ? 16.000 -0.774 -7.200 1.00 91.44 274 GLY A N 1
ATOM 2117 C CA . GLY A 1 274 ? 14.958 -1.414 -8.001 1.00 91.44 274 GLY A CA 1
ATOM 2118 C C . GLY A 1 274 ? 13.970 -2.233 -7.169 1.00 91.44 274 GLY A C 1
ATOM 2119 O O . GLY A 1 274 ? 13.717 -1.943 -6.003 1.00 91.44 274 GLY A O 1
ATOM 2120 N N . LEU A 1 275 ? 13.343 -3.235 -7.784 1.00 93.75 275 LEU A N 1
ATOM 2121 C CA . LEU A 1 275 ? 12.423 -4.146 -7.097 1.00 93.75 275 LEU A CA 1
ATOM 2122 C C . LEU A 1 275 ? 13.220 -5.270 -6.432 1.00 93.75 275 LEU A C 1
ATOM 2124 O O . LEU A 1 275 ? 13.943 -5.990 -7.120 1.00 93.75 275 LEU A O 1
ATOM 2128 N N . HIS A 1 276 ? 13.034 -5.459 -5.128 1.00 92.31 276 HIS A N 1
ATOM 2129 C CA . HIS A 1 276 ? 13.563 -6.616 -4.412 1.00 92.31 276 HIS A CA 1
ATOM 2130 C C . HIS A 1 276 ? 12.436 -7.580 -4.076 1.00 92.31 276 HIS A C 1
ATOM 2132 O O . HIS A 1 276 ? 11.306 -7.177 -3.815 1.00 92.31 276 HIS A O 1
ATOM 2138 N N . MET A 1 277 ? 12.768 -8.865 -4.111 1.00 90.88 277 MET A N 1
ATOM 2139 C CA . MET A 1 277 ? 11.863 -9.964 -3.809 1.00 90.88 277 MET A CA 1
ATOM 2140 C C . MET A 1 277 ? 12.545 -10.798 -2.739 1.00 90.88 277 MET A C 1
ATOM 2142 O O . MET A 1 277 ? 13.590 -11.399 -3.000 1.00 90.88 277 MET A O 1
ATOM 2146 N N . VAL A 1 278 ? 11.991 -10.780 -1.537 1.00 88.00 278 VAL A N 1
ATOM 2147 C CA . VAL A 1 278 ? 12.583 -11.409 -0.363 1.00 88.00 278 VAL A CA 1
ATOM 2148 C C . VAL A 1 278 ? 11.654 -12.503 0.098 1.00 88.00 278 VAL A C 1
ATOM 2150 O O . VAL A 1 278 ? 10.455 -12.291 0.250 1.00 88.00 278 VAL A O 1
ATOM 2153 N N . ASP A 1 279 ? 12.218 -13.677 0.308 1.00 85.31 279 ASP A N 1
ATOM 2154 C CA . ASP A 1 279 ? 11.508 -14.749 0.971 1.00 85.31 279 ASP A CA 1
ATOM 2155 C C . ASP A 1 279 ? 11.331 -14.396 2.454 1.00 85.31 279 ASP A C 1
ATOM 2157 O O . ASP A 1 279 ? 12.300 -14.300 3.208 1.00 85.31 279 ASP A O 1
ATOM 2161 N N . VAL A 1 280 ? 10.082 -14.148 2.834 1.00 83.25 280 VAL A N 1
ATOM 2162 C CA . VAL A 1 280 ? 9.651 -13.857 4.209 1.00 83.25 280 VAL A CA 1
ATOM 2163 C C . VAL A 1 280 ? 8.730 -14.951 4.744 1.00 83.25 280 VAL A C 1
ATOM 2165 O O . VAL A 1 280 ? 8.326 -14.929 5.905 1.00 83.25 280 VAL A O 1
ATOM 2168 N N . GLY A 1 281 ? 8.412 -15.925 3.895 1.00 70.62 281 GLY A N 1
ATOM 2169 C CA . GLY A 1 281 ? 7.586 -17.067 4.188 1.00 70.62 281 GLY A CA 1
ATOM 2170 C C . GLY A 1 281 ? 8.453 -18.305 4.172 1.00 70.62 281 GLY A C 1
ATOM 2171 O O . GLY A 1 281 ? 8.575 -18.964 3.148 1.00 70.62 281 GLY A O 1
ATOM 2172 N N . GLY A 1 282 ? 8.955 -18.701 5.341 1.00 57.78 282 GLY A N 1
ATOM 2173 C CA . GLY A 1 282 ? 9.360 -20.088 5.552 1.00 57.78 282 GLY A CA 1
ATOM 2174 C C . GLY A 1 282 ? 8.131 -20.988 5.396 1.00 57.78 282 GLY A C 1
ATOM 2175 O O . GLY A 1 282 ? 7.462 -21.298 6.379 1.00 57.78 282 GLY A O 1
ATOM 2176 N N . LEU A 1 283 ? 7.772 -21.333 4.157 1.00 51.69 283 LEU A N 1
ATOM 2177 C CA . LEU A 1 283 ? 6.491 -21.938 3.796 1.00 51.69 283 LEU A CA 1
ATOM 2178 C C . LEU A 1 283 ? 6.178 -23.160 4.674 1.00 51.69 283 LEU A C 1
ATOM 2180 O O . LEU A 1 283 ? 6.891 -24.168 4.645 1.00 51.69 283 LEU A O 1
ATOM 2184 N N . LYS A 1 284 ? 5.034 -23.139 5.368 1.00 52.47 284 LYS A N 1
ATOM 2185 C CA . LYS A 1 284 ? 4.345 -24.385 5.729 1.00 52.47 284 LYS A CA 1
ATOM 2186 C C . LYS A 1 284 ? 3.689 -24.916 4.459 1.00 52.47 284 LYS A C 1
ATOM 2188 O O . LYS A 1 284 ? 2.725 -24.346 3.964 1.00 52.47 284 LYS A O 1
ATOM 2193 N N . PHE A 1 285 ? 4.225 -26.007 3.923 1.00 50.78 285 PHE A N 1
ATOM 2194 C CA . PHE A 1 285 ? 3.613 -26.715 2.803 1.00 50.78 285 PHE A CA 1
ATOM 2195 C C . PHE A 1 285 ? 2.177 -27.156 3.152 1.00 50.78 285 PHE A C 1
ATOM 2197 O O . PHE A 1 285 ? 1.984 -27.911 4.106 1.00 50.78 285 PHE A O 1
ATOM 2204 N N . ASP A 1 286 ? 1.195 -26.728 2.352 1.00 59.19 286 ASP A N 1
ATOM 2205 C CA . ASP A 1 286 ? -0.176 -27.258 2.327 1.00 59.19 286 ASP A CA 1
ATOM 2206 C C . ASP A 1 286 ? -0.423 -27.922 0.959 1.00 59.19 286 ASP A C 1
ATOM 2208 O O . ASP A 1 286 ? -0.105 -27.358 -0.093 1.00 59.19 286 ASP A O 1
ATOM 2212 N N . GLU A 1 287 ? -1.006 -29.125 0.956 1.00 60.16 287 GLU A N 1
ATOM 2213 C CA . GLU A 1 287 ? -1.395 -29.827 -0.271 1.00 60.16 287 GLU A CA 1
ATOM 2214 C C . GLU A 1 287 ? -2.384 -29.025 -1.128 1.00 60.16 287 GLU A C 1
ATOM 2216 O O . GLU A 1 287 ? -2.385 -29.192 -2.351 1.00 60.16 287 GLU A O 1
ATOM 2221 N N . LYS A 1 288 ? -3.174 -28.129 -0.520 1.00 62.41 288 LYS A N 1
ATOM 2222 C CA . LYS A 1 288 ? -4.101 -27.233 -1.226 1.00 62.41 288 LYS A CA 1
ATOM 2223 C C . LYS A 1 288 ? -3.386 -26.188 -2.081 1.00 62.41 288 LYS A C 1
ATOM 2225 O O . LYS A 1 288 ? -3.826 -25.934 -3.195 1.00 62.41 288 LYS A O 1
ATOM 2230 N N . ASN A 1 289 ? -2.245 -25.677 -1.617 1.00 60.41 289 ASN A N 1
ATOM 2231 C CA . ASN A 1 289 ? -1.474 -24.628 -2.304 1.00 60.41 289 ASN A CA 1
ATOM 2232 C C . ASN A 1 289 ? -0.364 -25.222 -3.188 1.00 60.41 289 ASN A C 1
ATOM 2234 O O . ASN A 1 289 ? 0.485 -24.523 -3.743 1.00 60.41 289 ASN A O 1
ATOM 2238 N N . ARG A 1 290 ? -0.350 -26.553 -3.343 1.00 61.97 290 ARG A N 1
ATOM 2239 C CA . ARG A 1 290 ? 0.677 -27.290 -4.086 1.00 61.97 290 ARG A CA 1
ATOM 2240 C C . ARG A 1 290 ? 0.771 -26.864 -5.549 1.00 61.97 290 ARG A C 1
ATOM 2242 O O . ARG A 1 290 ? 1.849 -26.979 -6.127 1.00 61.97 290 ARG A O 1
ATOM 2249 N N . THR A 1 291 ? -0.327 -26.451 -6.177 1.00 63.00 291 THR A N 1
ATOM 2250 C CA . THR A 1 291 ? -0.312 -25.963 -7.564 1.00 63.00 291 THR A CA 1
ATOM 2251 C C . THR A 1 291 ? 0.391 -24.619 -7.665 1.00 63.00 291 THR A C 1
ATOM 2253 O O . THR A 1 291 ? 1.279 -24.475 -8.500 1.00 63.00 291 THR A O 1
ATOM 2256 N N . ASP A 1 292 ? 0.088 -23.694 -6.763 1.00 61.19 292 ASP A N 1
ATOM 2257 C CA . ASP A 1 292 ? 0.620 -22.329 -6.804 1.00 61.19 292 ASP A CA 1
ATOM 2258 C C . ASP A 1 292 ? 2.120 -22.327 -6.483 1.00 61.19 292 ASP A C 1
ATOM 2260 O O . ASP A 1 292 ? 2.927 -21.749 -7.214 1.00 61.19 292 ASP A O 1
ATOM 2264 N N . VAL A 1 293 ? 2.528 -23.138 -5.499 1.00 61.19 293 VAL A N 1
ATOM 2265 C CA . VAL A 1 293 ? 3.941 -23.356 -5.153 1.00 61.19 293 VAL A CA 1
ATOM 2266 C C . VAL A 1 293 ? 4.715 -24.054 -6.281 1.00 61.19 293 VAL A C 1
ATOM 2268 O O . VAL A 1 293 ? 5.867 -23.714 -6.529 1.00 61.19 293 VAL A O 1
ATOM 2271 N N . LYS A 1 294 ? 4.119 -25.020 -6.999 1.00 56.53 294 LYS A N 1
ATOM 2272 C CA . LYS A 1 294 ? 4.812 -25.764 -8.076 1.00 56.53 294 LYS A CA 1
ATOM 2273 C C . LYS A 1 294 ? 5.084 -24.936 -9.328 1.00 56.53 294 LYS A C 1
ATOM 2275 O O . LYS A 1 294 ? 6.024 -25.255 -10.056 1.00 56.53 294 LYS A O 1
ATOM 2280 N N . PHE A 1 295 ? 4.245 -23.947 -9.621 1.00 58.16 295 PHE A N 1
ATOM 2281 C CA . PHE A 1 295 ? 4.365 -23.143 -10.839 1.00 58.16 295 PHE A CA 1
ATOM 2282 C C . PHE A 1 295 ? 4.984 -21.766 -10.596 1.00 58.16 295 PHE A C 1
ATOM 2284 O O . PHE A 1 295 ? 5.340 -21.095 -11.565 1.00 58.16 295 PHE A O 1
ATOM 2291 N N . ASN A 1 296 ? 5.193 -21.372 -9.337 1.00 56.69 296 ASN A N 1
ATOM 2292 C CA . ASN A 1 296 ? 5.934 -20.168 -8.999 1.00 56.69 296 ASN A CA 1
ATOM 2293 C C . ASN A 1 296 ? 7.415 -20.504 -8.694 1.00 56.69 296 ASN A C 1
ATOM 2295 O O . ASN A 1 296 ? 7.729 -21.076 -7.646 1.00 56.69 296 ASN A O 1
ATOM 2299 N N . PRO A 1 297 ? 8.361 -20.150 -9.588 1.00 58.50 297 PRO A N 1
ATOM 2300 C CA . PRO A 1 297 ? 9.774 -20.500 -9.438 1.00 58.50 297 PRO A CA 1
ATOM 2301 C C . PRO A 1 297 ? 10.460 -19.855 -8.226 1.00 58.50 297 PRO A C 1
ATOM 2303 O O . PRO A 1 297 ? 11.549 -20.297 -7.857 1.00 58.50 297 PRO A O 1
ATOM 2306 N N . LEU A 1 298 ? 9.854 -18.834 -7.614 1.00 56.59 298 LEU A N 1
ATOM 2307 C CA . LEU A 1 298 ? 10.356 -18.206 -6.394 1.00 56.59 298 LEU A CA 1
ATOM 2308 C C . LEU A 1 298 ? 9.845 -18.926 -5.146 1.00 56.59 298 LEU A C 1
ATOM 2310 O O . LEU A 1 298 ? 10.648 -19.233 -4.272 1.00 56.59 298 LEU A O 1
ATOM 2314 N N . LEU A 1 299 ? 8.571 -19.324 -5.119 1.00 55.47 299 LEU A N 1
ATOM 2315 C CA . LEU A 1 299 ? 8.007 -20.126 -4.023 1.00 55.47 299 LEU A CA 1
ATOM 2316 C C . LEU A 1 299 ? 8.664 -21.505 -3.908 1.00 55.47 299 LEU A C 1
ATOM 2318 O O . LEU A 1 299 ? 8.882 -22.000 -2.809 1.00 55.47 299 LEU A O 1
ATOM 2322 N N . MET A 1 300 ? 9.074 -22.106 -5.030 1.00 55.94 300 MET A N 1
ATOM 2323 C CA . MET A 1 300 ? 9.880 -23.336 -4.998 1.00 55.94 300 MET A CA 1
ATOM 2324 C C . MET A 1 300 ? 11.255 -23.150 -4.335 1.00 55.94 300 MET A C 1
ATOM 2326 O O . MET A 1 300 ? 11.832 -24.122 -3.848 1.00 55.94 300 MET A O 1
ATOM 2330 N N . LYS A 1 301 ? 11.808 -21.930 -4.355 1.00 52.69 301 LYS A N 1
ATOM 2331 C CA . LYS A 1 301 ? 13.105 -21.591 -3.748 1.00 52.69 301 LYS A CA 1
ATOM 2332 C C . LYS A 1 301 ? 12.973 -21.074 -2.312 1.00 52.69 301 LYS A C 1
ATOM 2334 O O . LYS A 1 301 ? 13.944 -21.180 -1.567 1.00 52.69 301 LYS A O 1
ATOM 2339 N N . ALA A 1 302 ? 11.783 -20.614 -1.921 1.00 53.12 302 ALA A N 1
ATOM 2340 C CA . ALA A 1 302 ? 11.455 -20.033 -0.617 1.00 53.12 302 ALA A CA 1
ATOM 2341 C C . ALA A 1 302 ? 11.500 -21.020 0.585 1.00 53.12 302 ALA A C 1
ATOM 2343 O O . ALA A 1 302 ? 11.062 -20.751 1.693 1.00 53.12 302 ALA A O 1
ATOM 2344 N N . GLY A 1 303 ? 12.016 -22.235 0.374 1.00 45.16 303 GLY A N 1
ATOM 2345 C CA . GLY A 1 303 ? 12.301 -23.205 1.438 1.00 45.16 303 GLY A CA 1
ATOM 2346 C C . GLY A 1 303 ? 13.784 -23.294 1.813 1.00 45.16 303 GLY A C 1
ATOM 2347 O O . GLY A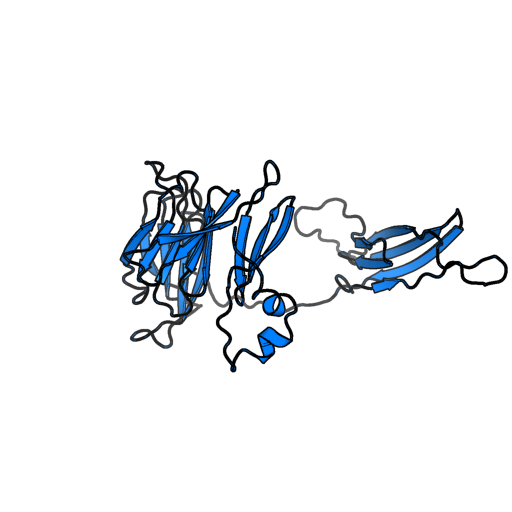 1 303 ? 14.165 -24.210 2.540 1.00 45.16 303 GLY A O 1
ATOM 2348 N N . GLN A 1 304 ? 14.642 -22.433 1.252 1.00 44.81 304 GLN A N 1
ATOM 2349 C CA . GLN A 1 304 ? 16.104 -22.495 1.420 1.00 44.81 304 GLN A CA 1
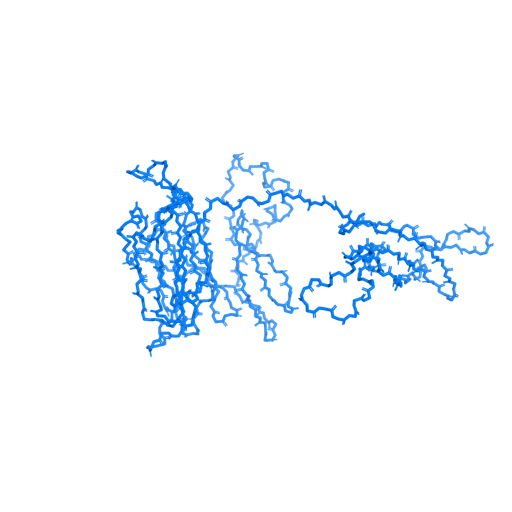ATOM 2350 C C . GLN A 1 304 ? 16.738 -21.172 1.878 1.00 44.81 304 GLN A C 1
ATOM 2352 O O . GLN A 1 304 ? 17.950 -21.131 2.095 1.00 44.81 304 GLN A O 1
ATOM 2357 N N . GLY A 1 305 ? 15.953 -20.100 2.012 1.00 41.06 305 GLY A N 1
ATOM 2358 C CA . GLY A 1 305 ? 16.424 -18.806 2.495 1.00 41.06 305 GLY A CA 1
ATOM 2359 C C . GLY A 1 305 ? 16.326 -18.703 4.014 1.00 41.06 305 GLY A C 1
ATOM 2360 O O . GLY A 1 305 ? 15.325 -19.093 4.604 1.00 41.06 305 GLY A O 1
ATOM 2361 N N . SER A 1 306 ? 17.372 -18.179 4.653 1.00 34.28 306 SER A N 1
ATOM 2362 C CA . SER A 1 306 ? 17.286 -17.660 6.020 1.00 34.28 306 SER A CA 1
ATOM 2363 C C . SER A 1 306 ? 17.180 -16.140 5.920 1.00 34.28 306 SER A C 1
ATOM 2365 O O . SER A 1 306 ? 18.017 -15.558 5.223 1.00 34.28 306 SER A O 1
ATOM 2367 N N . PRO A 1 307 ? 16.230 -15.485 6.608 1.00 37.28 307 PRO A N 1
ATOM 2368 C CA . PRO A 1 307 ? 16.328 -14.057 6.863 1.00 37.28 307 PRO A CA 1
ATOM 2369 C C . PRO A 1 307 ? 17.496 -13.881 7.839 1.00 37.28 307 PRO A C 1
ATOM 2371 O O . PRO A 1 307 ? 17.399 -14.255 9.008 1.00 37.28 307 PRO A O 1
ATOM 2374 N N . ALA A 1 308 ? 18.649 -13.483 7.313 1.00 32.94 308 ALA A N 1
ATOM 2375 C CA . ALA A 1 308 ? 19.789 -13.054 8.113 1.00 32.94 308 ALA A CA 1
ATOM 2376 C C . ALA A 1 308 ? 19.707 -11.542 8.305 1.00 32.94 308 ALA A C 1
ATOM 2378 O O . ALA A 1 308 ? 19.357 -10.867 7.310 1.00 32.94 308 ALA A O 1
#

Radius of gyration: 25.39 Å; Cα contacts (8 Å, |Δi|>4): 719; chains: 1; bounding box: 55×50×71 Å

Organism: NCBI:txid408172

Foldseek 3Di:
DAFDKDADDDFDADPVRHTDPPFQKDKDKAWAADCPPDNDPPPDDDDDGFDWDADSRGIIHTNGFTWMWMWIDTPHDIDIDIDGGDDPPPDDDDDQQADDDDDPFAWADKDKDAADDVRHQWIKMWIKTAQAFQKIFIWGCSRVRDIDGLDIDGDQARIFHEKDADNVQFKIKTFGHHGPVLQTAIWIWGVNPSNDIGTQDRDRVVQSLIFNEWDDDPQWIFTCGNQFKTWTWHCPPVNDIDTDAMDGDPDPPWGWRYWDDDPQWIWTQGPVVGIDTDRRDCDPDDPVCCVVCVPDPVSVVSNPDDRD